Protein AF-0000000080700164 (afdb_homodimer)

pLDDT: mean 91.78, std 12.02, range [60.12, 98.94]

Nearest PDB structures (foldseek):
  5j6f-assembly1_A-2  TM=9.506E-01  e=1.476E-03  Geobacillus sp. GHH01
  5gmu-assembly2_B  TM=9.477E-01  e=7.069E-03  Bacillus subtilis subsp. subtilis str. 168
  4jps-assembly1_B  TM=3.053E-01  e=6.792E+00  Homo sapiens
  8tgd-assembly1_B  TM=2.744E-01  e=9.750E+00  Homo sapiens
  5j6f-assembly1_A-2  TM=9.508E-01  e=1.476E-03  Geobacillus sp. GHH01

Secondary structure (DSSP, 8-state):
--HHHHHHHHHHHHHHHT-HHHHHHHHHHHHHHHHHHHHHHHHHHHHHHHHHHHHHHHHHHTT--S--HHHHHHHHHHHHHH-SSGGGHHHHHHHHHHHHHHHHHHHHHHHHHHHH-/--HHHHHHHHHHHHHHHT-HHHHHHHHHHHHHHHHHHHHHHHHHHHHHHHHHHHHHHHHHHTT--S--HHHHHHHHHHHHHH-SSGGGHHHHHHHHHHHHHHHHHHHHHHHHHHHH-

Foldseek 3Di:
DDPVVVVVVVVCVVVCCVPPVNVVVVVVVVVVVVVVVVVVVVVVLVVVLVVLLVVLVVCLVVVHALDDPVVLVVVLVVVCVVDPDNVCSVVVSVVSVVSSVVSSVSSVVSSVVVVVD/DDPVVVVVVVVCVVVCCVPPVNVVVVVVVVVVVVVVVVVVVVVVLVVVLVVLLVVLVVCLVVVHALDDPVVLVVVLVVVCVVDPDNVCSVVVSVVSVVSSVVSSVSSVVSSVVVVVD

InterPro domains:
  IPR002701 Chorismate mutase II, prokaryotic-type [PF01817] (31-108)
  IPR002701 Chorismate mutase II, prokaryotic-type [PS51168] (21-111)
  IPR002701 Chorismate mutase II, prokaryotic-type [SM00830] (31-110)
  IPR011279 Chorismate mutase, Gram-positive [TIGR01805] (27-106)
  IPR036263 Chorismate mutase type II superfamily [SSF48600] (27-110)
  IPR036979 Chorismate mutase domain superfamily [G3DSA:1.20.59.10] (21-117)
  IPR051331 Chorismate mutase-related enzymes [PTHR38041] (26-115)

Organism: Aerococcus viridans (strain ATCC 11563 / DSM 20340 / CCUG 4311 / JCM 20461 / NBRC 12219 / NCTC 8251 / M1) (NCBI:txid655812)

Radius of gyration: 23.79 Å; Cα contacts (8 Å, |Δi|>4): 156; chains: 2; bounding box: 28×92×48 Å

Sequence (234 aa):
MSVSQYNILNLQKITKLNDPLKEKDMLENERIEIDRLDREIVKLFEERTKLVEKVAEVKLANNKDILDAGREALVIERVQGYLENPELKEELADLYTEIMRISRGHQQTWMAKQAEKMSVSQYNILNLQKITKLNDPLKEKDMLENERIEIDRLDREIVKLFEERTKLVEKVAEVKLANNKDILDAGREALVIERVQGYLENPELKEELADLYTEIMRISRGHQQTWMAKQAEK

Solvent-accessible surface area (backbone atoms only — not comparable to full-atom values): 12867 Å² total; per-residue (Å²): 133,55,72,66,57,52,51,50,51,51,45,47,52,47,48,52,57,64,28,64,67,47,42,51,50,52,47,47,51,44,47,53,53,44,51,55,50,45,52,53,45,51,52,51,51,53,54,42,49,55,42,46,47,53,44,38,49,55,25,62,78,62,74,46,72,82,81,47,68,68,60,52,52,49,51,47,55,51,54,51,67,66,49,88,60,74,87,46,42,65,60,48,44,55,50,48,52,49,51,50,50,51,48,48,53,47,34,54,54,53,51,54,54,59,71,74,106,132,56,74,67,58,52,52,49,51,51,45,48,52,48,49,49,57,65,29,65,68,49,42,50,49,53,48,49,50,42,48,53,53,45,52,54,51,46,53,54,48,50,52,49,51,53,54,42,52,54,42,45,47,54,46,40,49,55,25,61,76,60,75,47,72,82,82,48,68,70,59,52,53,49,49,47,55,50,54,51,67,66,50,88,59,73,88,46,42,65,61,50,44,55,50,48,53,48,52,51,51,50,48,48,53,48,35,53,55,54,51,55,55,57,71,73,107

Structure (mmCIF, N/CA/C/O backbone):
data_AF-0000000080700164-model_v1
#
loop_
_entity.id
_entity.type
_entity.pdbx_description
1 polymer 'Chorismate mutase'
#
loop_
_atom_site.group_PDB
_atom_site.id
_atom_site.type_symbol
_atom_site.label_atom_id
_atom_site.label_alt_id
_atom_site.label_comp_id
_atom_site.label_asym_id
_atom_site.label_entity_id
_atom_site.label_seq_id
_atom_site.pdbx_PDB_ins_code
_atom_site.Cartn_x
_atom_site.Cartn_y
_atom_site.Cartn_z
_atom_site.occupancy
_atom_site.B_iso_or_equiv
_atom_site.auth_seq_id
_atom_site.auth_comp_id
_atom_site.auth_asym_id
_atom_site.auth_atom_id
_atom_site.pdbx_PDB_model_num
ATOM 1 N N . MET A 1 1 ? -16.047 -42.312 -18.781 1 60.12 1 MET A N 1
ATOM 2 C CA . MET A 1 1 ? -14.891 -41.844 -19.547 1 60.12 1 MET A CA 1
ATOM 3 C C . MET A 1 1 ? -13.695 -42.75 -19.312 1 60.12 1 MET A C 1
ATOM 5 O O . MET A 1 1 ? -13.375 -43.094 -18.172 1 60.12 1 MET A O 1
ATOM 9 N N . SER A 1 2 ? -13.125 -43.281 -20.375 1 65.5 2 SER A N 1
ATOM 10 C CA . SER A 1 2 ? -12.102 -44.312 -20.234 1 65.5 2 SER A CA 1
ATOM 11 C C . SER A 1 2 ? -10.789 -43.75 -19.719 1 65.5 2 SER A C 1
ATOM 13 O O . SER A 1 2 ? -10.555 -42.531 -19.828 1 65.5 2 SER A O 1
ATOM 15 N N . VAL A 1 3 ? -10.094 -44.469 -19.047 1 76.69 3 VAL A N 1
ATOM 16 C CA . VAL A 1 3 ? -8.789 -44.156 -18.469 1 76.69 3 VAL A CA 1
ATOM 17 C C . VAL A 1 3 ? -7.922 -43.438 -19.5 1 76.69 3 VAL A C 1
ATOM 19 O O . VAL A 1 3 ? -7.133 -42.562 -19.156 1 76.69 3 VAL A O 1
ATOM 22 N N . SER A 1 4 ? -8.133 -43.875 -20.766 1 74.44 4 SER A N 1
ATOM 23 C CA . SER A 1 4 ? -7.352 -43.312 -21.859 1 74.44 4 SER A CA 1
ATOM 24 C C . SER A 1 4 ? -7.723 -41.875 -22.141 1 74.44 4 SER A C 1
ATOM 26 O O . SER A 1 4 ? -6.844 -41.031 -22.375 1 74.44 4 SER A O 1
ATOM 28 N N . GLN A 1 5 ? -8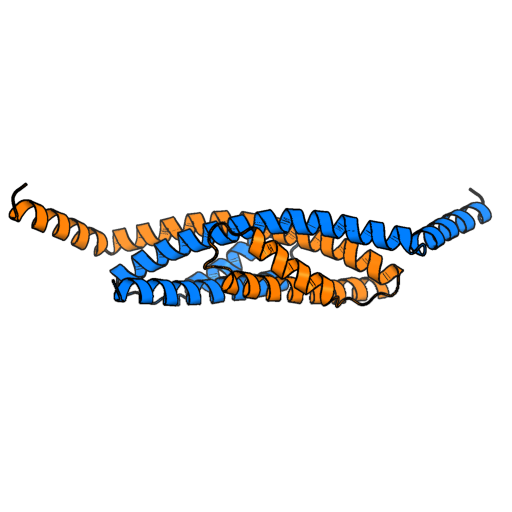.953 -41.594 -22.016 1 72.69 5 GLN A N 1
ATOM 29 C CA . GLN A 1 5 ? -9.438 -40.25 -22.312 1 72.69 5 GLN A CA 1
ATOM 30 C C . GLN A 1 5 ? -8.969 -39.25 -21.25 1 72.69 5 GLN A C 1
ATOM 32 O O . GLN A 1 5 ? -8.625 -38.094 -21.562 1 72.69 5 GLN A O 1
ATOM 37 N N . TYR A 1 6 ? -8.867 -39.812 -20.047 1 70.44 6 TYR A N 1
ATOM 38 C CA . TYR A 1 6 ? -8.438 -38.969 -18.922 1 70.44 6 TYR A CA 1
ATOM 39 C C . TYR A 1 6 ? -6.965 -38.594 -19.078 1 70.44 6 TYR A C 1
ATOM 41 O O . TYR A 1 6 ? -6.594 -37.438 -18.844 1 70.44 6 TYR A O 1
ATOM 49 N N . ASN A 1 7 ? -6.266 -39.531 -19.453 1 68.12 7 ASN A N 1
ATOM 50 C CA . ASN A 1 7 ? -4.832 -39.312 -19.625 1 68.12 7 ASN A CA 1
ATOM 51 C C . ASN A 1 7 ? -4.543 -38.312 -20.734 1 68.12 7 ASN A C 1
ATOM 53 O O . ASN A 1 7 ? -3.637 -37.5 -20.625 1 68.12 7 ASN A O 1
ATOM 57 N N . ILE A 1 8 ? -5.332 -38.344 -21.828 1 69 8 ILE A N 1
ATOM 58 C CA . ILE A 1 8 ? -5.141 -37.438 -22.969 1 69 8 ILE A CA 1
ATOM 59 C C . ILE A 1 8 ? -5.496 -36.031 -22.562 1 69 8 ILE A C 1
ATOM 61 O O . ILE A 1 8 ? -4.789 -35.062 -22.922 1 69 8 ILE A O 1
ATOM 65 N N . LEU A 1 9 ? -6.578 -35.844 -21.75 1 65.44 9 LEU A N 1
ATOM 66 C CA . LEU A 1 9 ? -7.016 -34.531 -21.297 1 65.44 9 LEU A CA 1
ATOM 67 C C . LEU A 1 9 ? -5.984 -33.906 -20.359 1 65.44 9 LEU A C 1
ATOM 69 O O . LEU A 1 9 ? -5.691 -32.719 -20.469 1 65.44 9 LEU A O 1
ATOM 73 N N . ASN A 1 10 ? -5.559 -34.812 -19.531 1 66.06 10 ASN A N 1
ATOM 74 C CA . ASN A 1 10 ? -4.508 -34.344 -18.625 1 66.06 10 ASN A CA 1
ATOM 75 C C . ASN A 1 10 ? -3.244 -33.969 -19.406 1 66.06 10 ASN A C 1
ATOM 77 O O . ASN A 1 10 ? -2.605 -32.969 -19.094 1 66.06 10 ASN A O 1
ATOM 81 N N . LEU A 1 11 ? -2.951 -34.75 -20.375 1 63.44 11 LEU A N 1
ATOM 82 C CA . LEU A 1 11 ? -1.774 -34.5 -21.203 1 63.44 11 LEU A CA 1
ATOM 83 C C . LEU A 1 11 ? -1.95 -33.219 -22 1 63.44 11 LEU A C 1
ATOM 85 O O . LEU A 1 11 ? -1.011 -32.438 -22.141 1 63.44 11 LEU A O 1
ATOM 89 N N . GLN A 1 12 ? -3.061 -33 -22.547 1 61.91 12 GLN A N 1
ATOM 90 C CA . GLN A 1 12 ? -3.348 -31.797 -23.297 1 61.91 12 GLN A CA 1
ATOM 91 C C . GLN A 1 12 ? -3.27 -30.562 -22.391 1 61.91 12 GLN A C 1
ATOM 93 O O . GLN A 1 12 ? -2.742 -29.531 -22.797 1 61.91 12 GLN A O 1
ATOM 98 N N . LYS A 1 13 ? -3.906 -30.797 -21.25 1 62.25 13 LYS A N 1
ATOM 99 C CA . LYS A 1 13 ? -3.838 -29.719 -20.266 1 62.25 13 LYS A CA 1
ATOM 100 C C . LYS A 1 13 ? -2.393 -29.406 -19.891 1 62.25 13 LYS A C 1
ATOM 102 O O . LYS A 1 13 ? -2 -28.234 -19.828 1 62.25 13 LYS A O 1
ATOM 107 N N . ILE A 1 14 ? -1.709 -30.406 -19.766 1 60.94 14 ILE A N 1
ATOM 108 C CA . ILE A 1 14 ? -0.301 -30.25 -19.406 1 60.94 14 ILE A CA 1
ATOM 109 C C . ILE A 1 14 ? 0.458 -29.641 -20.594 1 60.94 14 ILE A C 1
ATOM 111 O O . ILE A 1 14 ? 1.275 -28.734 -20.406 1 60.94 14 ILE A O 1
ATOM 115 N N . THR A 1 15 ? 0.24 -30.172 -21.75 1 60.62 15 THR A N 1
ATOM 116 C CA . THR A 1 15 ? 0.909 -29.641 -22.938 1 60.62 15 THR A CA 1
ATOM 117 C C . THR A 1 15 ? 0.555 -28.172 -23.141 1 60.62 15 THR A C 1
ATOM 119 O O . THR A 1 15 ? 1.413 -27.375 -23.516 1 60.62 15 THR A O 1
ATOM 122 N N . LYS A 1 16 ? -0.71 -27.938 -23.062 1 60.88 16 LYS A N 1
ATOM 123 C CA . LYS A 1 16 ? -1.18 -26.578 -23.266 1 60.88 16 LYS A CA 1
ATOM 124 C C . LYS A 1 16 ? -0.589 -25.641 -22.219 1 60.88 16 LYS A C 1
ATOM 126 O O . LYS A 1 16 ? -0.236 -24.5 -22.531 1 60.88 16 LYS A O 1
ATOM 131 N N . LEU A 1 17 ? -0.402 -26.172 -21.047 1 62.38 17 LEU A N 1
ATOM 132 C CA . LEU A 1 17 ? 0.188 -25.344 -20 1 62.38 17 LEU A CA 1
ATOM 133 C C . LEU A 1 17 ? 1.692 -25.203 -20.203 1 62.38 17 LEU A C 1
ATOM 135 O O . LEU A 1 17 ? 2.266 -24.141 -19.906 1 62.38 17 LEU A O 1
ATOM 139 N N . ASN A 1 18 ? 2.188 -26.203 -20.953 1 66.12 18 ASN A N 1
ATOM 140 C CA . ASN A 1 18 ? 3.621 -26.172 -21.219 1 66.12 18 ASN A CA 1
ATOM 141 C C . ASN A 1 18 ? 3.934 -25.438 -22.516 1 66.12 18 ASN A C 1
ATOM 143 O O . ASN A 1 18 ? 5.09 -25.375 -22.938 1 66.12 18 ASN A O 1
ATOM 147 N N . ASP A 1 19 ? 2.85 -24.984 -23.125 1 76.56 19 ASP A N 1
ATOM 148 C CA . ASP A 1 19 ? 3.004 -24.156 -24.312 1 76.56 19 ASP A CA 1
ATOM 149 C C . ASP A 1 19 ? 3.49 -22.75 -23.953 1 76.56 19 ASP A C 1
ATOM 151 O O . ASP A 1 19 ? 2.777 -22 -23.297 1 76.56 19 ASP A O 1
ATOM 155 N N . PRO A 1 20 ? 4.645 -22.453 -24.328 1 79.88 20 PRO A N 1
ATOM 156 C CA . PRO A 1 20 ? 5.242 -21.172 -23.938 1 79.88 20 PRO A CA 1
ATOM 157 C C . PRO A 1 20 ? 4.371 -19.969 -24.312 1 79.88 20 PRO A C 1
ATOM 159 O O . PRO A 1 20 ? 4.348 -18.984 -23.578 1 79.88 20 PRO A O 1
ATOM 162 N N . LEU A 1 21 ? 3.699 -20.125 -25.391 1 81.69 21 LEU A N 1
ATOM 163 C CA . LEU A 1 21 ? 2.834 -19.031 -25.797 1 81.69 21 LEU A CA 1
ATOM 164 C C . LEU A 1 21 ? 1.634 -18.906 -24.875 1 81.69 21 LEU A C 1
ATOM 166 O O . LEU A 1 21 ? 1.218 -17.797 -24.531 1 81.69 21 LEU A O 1
ATOM 170 N N . LYS A 1 22 ? 1.174 -19.953 -24.438 1 82.12 22 LYS A N 1
ATOM 171 C CA . LYS A 1 22 ? 0.031 -19.938 -23.531 1 82.12 22 LYS A CA 1
ATOM 172 C C . LYS A 1 22 ? 0.436 -19.438 -22.141 1 82.12 22 LYS A C 1
ATOM 174 O O . LYS A 1 22 ? -0.304 -18.688 -21.516 1 82.12 22 LYS A O 1
ATOM 179 N N . GLU A 1 23 ? 1.598 -19.859 -21.734 1 81.81 23 GLU A N 1
ATOM 180 C CA . GLU A 1 23 ? 2.123 -19.391 -20.453 1 81.81 23 GLU A CA 1
ATOM 181 C C . GLU A 1 23 ? 2.283 -17.875 -20.438 1 81.81 23 GLU A C 1
ATOM 183 O O . GLU A 1 23 ? 1.896 -17.219 -19.469 1 81.81 23 GLU A O 1
ATOM 188 N N . LYS A 1 24 ? 2.832 -17.438 -21.5 1 86.19 24 LYS A N 1
ATOM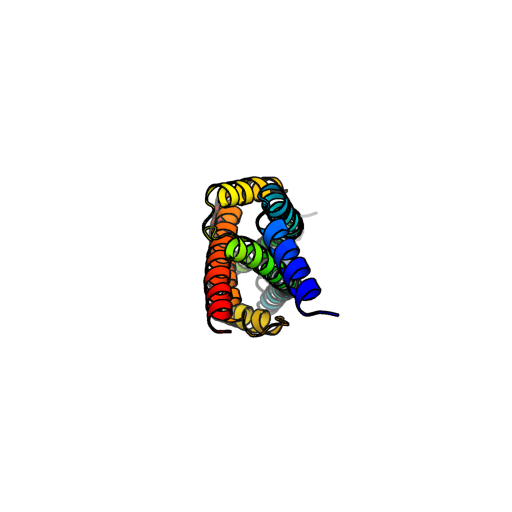 189 C CA . LYS A 1 24 ? 3.049 -16 -21.609 1 86.19 24 LYS A CA 1
ATOM 190 C C . LYS A 1 24 ? 1.726 -15.242 -21.609 1 86.19 24 LYS A C 1
ATOM 192 O O . LYS A 1 24 ? 1.61 -14.188 -20.969 1 86.19 24 LYS A O 1
ATOM 197 N N . ASP A 1 25 ? 0.816 -15.789 -22.266 1 88.38 25 ASP A N 1
ATOM 198 C CA . ASP A 1 25 ? -0.497 -15.164 -22.344 1 88.38 25 ASP A CA 1
ATOM 199 C C . ASP A 1 25 ? -1.181 -15.156 -20.969 1 88.38 25 ASP A C 1
ATOM 201 O O . ASP A 1 25 ? -1.788 -14.156 -20.578 1 88.38 25 ASP A O 1
ATOM 205 N N . MET A 1 26 ? -1.001 -16.25 -20.266 1 91.62 26 MET A N 1
ATOM 206 C CA . MET A 1 26 ? -1.638 -16.359 -18.953 1 91.62 26 MET A CA 1
ATOM 207 C C . MET A 1 26 ? -1.005 -15.398 -17.969 1 91.62 26 MET A C 1
ATOM 209 O O . MET A 1 26 ? -1.712 -14.727 -17.203 1 91.62 26 MET A O 1
ATOM 213 N N . LEU A 1 27 ? 0.276 -15.336 -18.047 1 95.25 27 LEU A N 1
ATOM 214 C CA . LEU A 1 27 ? 0.991 -14.414 -17.172 1 95.25 27 LEU A CA 1
ATOM 215 C C . LEU A 1 27 ? 0.626 -12.969 -17.484 1 95.25 27 LEU A C 1
ATOM 217 O O . LEU A 1 27 ? 0.363 -12.18 -16.578 1 95.25 27 LEU A O 1
ATOM 221 N N . GLU A 1 28 ? 0.541 -12.711 -18.734 1 95.69 28 GLU A N 1
ATOM 222 C CA . GLU A 1 28 ? 0.25 -11.352 -19.156 1 95.69 28 GLU A CA 1
ATOM 223 C C . GLU A 1 28 ? -1.171 -10.945 -18.781 1 95.69 28 GLU A C 1
ATOM 225 O O . GLU A 1 28 ? -1.415 -9.789 -18.422 1 95.69 28 GLU A O 1
ATOM 230 N N . ASN A 1 29 ? -2.025 -11.852 -18.812 1 96.62 29 ASN A N 1
ATOM 231 C CA . ASN A 1 29 ? -3.402 -11.562 -18.422 1 96.62 29 ASN A CA 1
ATOM 232 C C . ASN A 1 29 ? -3.5 -11.188 -16.953 1 96.62 29 ASN A C 1
ATOM 234 O O . ASN A 1 29 ? -4.199 -10.234 -16.594 1 96.62 29 ASN A O 1
ATOM 238 N N . GLU A 1 30 ? -2.854 -11.953 -16.078 1 97.5 30 GLU A N 1
ATOM 239 C CA . GLU A 1 30 ? -2.859 -11.633 -14.656 1 97.5 30 GLU A CA 1
ATOM 240 C C . GLU A 1 30 ? -2.186 -10.289 -14.391 1 97.5 30 GLU A C 1
ATOM 242 O O . GLU A 1 30 ? -2.646 -9.508 -13.555 1 97.5 30 GLU A O 1
ATOM 247 N N . ARG A 1 31 ? -1.176 -10.016 -15.211 1 97.94 31 ARG A N 1
ATOM 248 C CA . ARG A 1 31 ? -0.427 -8.773 -15.039 1 97.94 31 ARG A CA 1
ATOM 249 C C . ARG A 1 31 ? -1.271 -7.566 -15.43 1 97.94 31 ARG A C 1
ATOM 251 O O . ARG A 1 31 ? -1.191 -6.516 -14.789 1 97.94 31 ARG A O 1
ATOM 258 N N . ILE A 1 32 ? -2.076 -7.73 -16.406 1 98.19 32 ILE A N 1
ATOM 259 C CA . ILE A 1 32 ? -2.971 -6.66 -16.844 1 98.19 32 ILE A CA 1
ATOM 260 C C . ILE A 1 32 ? -3.967 -6.348 -15.719 1 98.19 32 ILE A C 1
ATOM 262 O O . ILE A 1 32 ? -4.238 -5.18 -15.438 1 98.19 32 ILE A O 1
ATOM 266 N N . GLU A 1 33 ? -4.43 -7.363 -15.086 1 98.56 33 GLU A N 1
ATOM 267 C CA . GLU A 1 33 ? -5.379 -7.176 -13.992 1 98.56 33 GLU A CA 1
ATOM 268 C C . GLU A 1 33 ? -4.703 -6.566 -12.766 1 98.56 33 GLU A C 1
ATOM 270 O O . GLU A 1 33 ? -5.281 -5.707 -12.102 1 98.56 33 GLU A O 1
ATOM 275 N N . ILE A 1 34 ? -3.521 -7.004 -12.461 1 98.81 34 ILE A N 1
ATOM 276 C CA . ILE A 1 34 ? -2.756 -6.434 -11.359 1 98.81 34 ILE A CA 1
ATOM 277 C C . ILE A 1 34 ? -2.496 -4.953 -11.633 1 98.81 34 ILE A C 1
ATOM 279 O O . ILE A 1 34 ? -2.668 -4.113 -10.742 1 98.81 34 ILE A O 1
ATOM 283 N N . ASP A 1 35 ? -2.191 -4.637 -12.93 1 98.69 35 ASP A N 1
ATOM 284 C CA . ASP A 1 35 ? -1.938 -3.246 -13.297 1 98.69 35 ASP A CA 1
ATOM 285 C C . ASP A 1 35 ? -3.191 -2.393 -13.109 1 98.69 35 ASP A C 1
ATOM 287 O O . ASP A 1 35 ? -3.104 -1.225 -12.727 1 98.69 35 ASP A O 1
ATOM 291 N N . ARG A 1 36 ? -4.293 -2.936 -13.398 1 98.62 36 ARG A N 1
ATOM 292 C CA . ARG A 1 36 ? -5.555 -2.234 -13.188 1 98.62 36 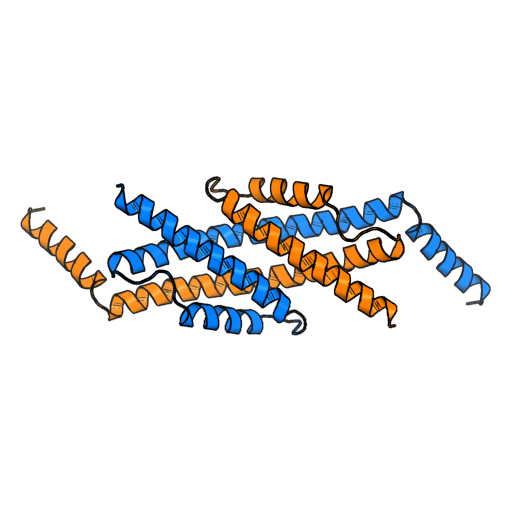ARG A CA 1
ATOM 293 C C . ARG A 1 36 ? -5.77 -1.922 -11.711 1 98.62 36 ARG A C 1
ATOM 295 O O . ARG A 1 36 ? -6.141 -0.802 -11.359 1 98.62 36 ARG A O 1
ATOM 302 N N . LEU A 1 37 ? -5.539 -2.865 -10.82 1 98.88 37 LEU A N 1
ATOM 303 C CA . LEU A 1 37 ? -5.672 -2.65 -9.383 1 98.88 37 LEU A CA 1
ATOM 304 C C . LEU A 1 37 ? -4.664 -1.615 -8.898 1 98.88 37 LEU A C 1
ATOM 306 O O . LEU A 1 37 ? -4.984 -0.789 -8.039 1 98.88 37 LEU A O 1
ATOM 310 N N . ASP A 1 38 ? -3.447 -1.692 -9.508 1 98.88 38 ASP A N 1
ATOM 311 C CA . ASP A 1 38 ? -2.398 -0.761 -9.102 1 98.88 38 ASP A CA 1
ATOM 312 C C . ASP A 1 38 ? -2.807 0.683 -9.391 1 98.88 38 ASP A C 1
ATOM 314 O O . ASP A 1 38 ? -2.492 1.587 -8.617 1 98.88 38 ASP A O 1
ATOM 318 N N . ARG A 1 39 ? -3.506 0.897 -10.461 1 98.81 39 ARG A N 1
ATOM 319 C CA . ARG A 1 39 ? -3.99 2.238 -10.773 1 98.81 39 ARG A CA 1
ATOM 320 C C . ARG A 1 39 ? -4.91 2.758 -9.672 1 98.81 39 ARG A C 1
ATOM 322 O O . ARG A 1 39 ? -4.832 3.928 -9.289 1 98.81 39 ARG A O 1
ATOM 329 N N . GLU A 1 40 ? -5.738 1.911 -9.172 1 98.88 40 GLU A N 1
ATOM 330 C CA . GLU A 1 40 ? -6.652 2.283 -8.094 1 98.88 40 GLU A CA 1
ATOM 331 C C . GLU A 1 40 ? -5.902 2.514 -6.789 1 98.88 40 GLU A C 1
ATOM 333 O O . GLU A 1 40 ? -6.203 3.453 -6.051 1 98.88 40 GLU A O 1
ATOM 338 N N . ILE A 1 41 ? -4.926 1.684 -6.504 1 98.94 41 ILE A N 1
ATOM 339 C CA . ILE A 1 41 ? -4.141 1.814 -5.281 1 98.94 41 ILE A CA 1
ATOM 340 C C . ILE A 1 41 ? -3.391 3.145 -5.289 1 98.94 41 ILE A C 1
ATOM 342 O O . ILE A 1 41 ? -3.344 3.846 -4.277 1 98.94 41 ILE A O 1
ATOM 346 N N . VAL A 1 42 ? -2.867 3.525 -6.488 1 98.94 42 VAL A N 1
ATOM 347 C CA . VAL A 1 42 ? -2.121 4.777 -6.602 1 98.94 42 VAL A CA 1
ATOM 348 C C . VAL A 1 42 ? -3.049 5.957 -6.328 1 98.94 42 VAL A C 1
ATOM 350 O O . VAL A 1 42 ? -2.672 6.902 -5.633 1 98.94 42 VAL A O 1
ATOM 353 N N . LYS A 1 43 ? -4.25 5.887 -6.852 1 98.88 43 LYS A N 1
ATOM 354 C CA . LYS A 1 43 ? -5.23 6.941 -6.609 1 98.88 43 LYS A CA 1
ATOM 355 C C . LYS A 1 43 ? -5.523 7.082 -5.117 1 98.88 43 LYS A C 1
ATOM 357 O O . LYS A 1 43 ? -5.555 8.195 -4.59 1 98.88 43 LYS A O 1
ATOM 362 N N . LEU A 1 44 ? -5.727 5.996 -4.422 1 98.94 44 LEU A N 1
ATOM 363 C CA . LEU A 1 44 ? -6.016 6.012 -2.994 1 98.94 44 LEU A CA 1
ATOM 364 C C . LEU A 1 44 ? -4.809 6.492 -2.197 1 98.94 44 LEU A C 1
ATOM 366 O O . LEU A 1 44 ? -4.957 7.203 -1.201 1 98.94 44 LEU A O 1
ATOM 370 N N . PHE A 1 45 ? -3.605 6.113 -2.691 1 98.94 45 PHE A N 1
ATOM 371 C CA . PHE A 1 45 ? -2.363 6.562 -2.072 1 98.94 45 PHE A CA 1
ATOM 372 C C . PHE A 1 45 ? -2.258 8.086 -2.121 1 98.94 45 PHE A C 1
ATOM 374 O O . PHE A 1 45 ? -1.928 8.719 -1.117 1 98.94 45 PHE A O 1
ATOM 381 N N . GLU A 1 46 ? -2.617 8.703 -3.223 1 98.88 46 GLU A N 1
ATOM 382 C CA . GLU A 1 46 ? -2.576 10.156 -3.357 1 98.88 46 GLU A CA 1
ATOM 383 C C . GLU A 1 46 ? -3.611 10.828 -2.455 1 98.88 46 GLU A C 1
ATOM 385 O O . GLU A 1 46 ? -3.314 11.82 -1.791 1 98.88 46 GLU A O 1
ATOM 390 N N . GLU A 1 47 ? -4.77 10.266 -2.475 1 98.81 47 GLU A N 1
ATOM 391 C CA . GLU A 1 47 ? -5.828 10.82 -1.636 1 98.81 47 GLU A CA 1
ATOM 392 C C . GLU A 1 47 ? -5.461 10.734 -0.157 1 98.81 47 GLU A C 1
ATOM 394 O O . GLU A 1 47 ? -5.668 11.688 0.593 1 98.81 47 GLU A O 1
ATOM 399 N N . ARG A 1 48 ? -4.863 9.633 0.234 1 98.88 48 ARG A N 1
ATOM 400 C CA . ARG A 1 48 ? -4.438 9.453 1.619 1 98.88 48 ARG A CA 1
ATOM 401 C C . ARG A 1 48 ? -3.35 10.461 1.987 1 98.88 48 ARG A C 1
ATOM 403 O O . ARG A 1 48 ? -3.354 11.008 3.092 1 98.88 48 ARG A O 1
ATOM 410 N N . THR A 1 49 ? -2.479 10.625 1.039 1 98.88 49 THR A N 1
ATOM 411 C CA . THR A 1 49 ? -1.382 11.555 1.277 1 98.88 49 THR A CA 1
ATOM 412 C C . THR A 1 49 ? -1.909 12.977 1.465 1 98.88 49 THR A C 1
ATOM 414 O O . THR A 1 49 ? -1.424 13.719 2.324 1 98.88 49 THR A O 1
ATOM 417 N N . LYS A 1 50 ? -2.932 13.359 0.722 1 98.75 50 LYS A N 1
ATOM 418 C CA . LYS A 1 50 ? -3.547 14.672 0.886 1 98.75 50 LYS A CA 1
ATOM 419 C C . LYS A 1 50 ? -4.164 14.82 2.273 1 98.75 50 LYS A C 1
ATOM 421 O O . LYS A 1 50 ? -4.047 15.875 2.902 1 98.75 50 LYS A O 1
ATOM 426 N N . LEU A 1 51 ? -4.812 13.781 2.723 1 98.81 51 LEU A N 1
ATOM 427 C CA . LEU A 1 51 ? -5.395 13.805 4.059 1 98.81 51 LEU A CA 1
ATOM 428 C C . LEU A 1 51 ? -4.309 13.852 5.129 1 98.81 51 LEU A C 1
ATOM 430 O O . LEU A 1 51 ? -4.473 14.5 6.16 1 98.81 51 LEU A O 1
ATOM 434 N N . VAL A 1 52 ? -3.205 13.133 4.879 1 98.75 52 VAL A N 1
ATOM 435 C CA . VAL A 1 52 ? -2.062 13.133 5.785 1 98.75 52 VAL A CA 1
ATOM 436 C C . VAL A 1 52 ? -1.487 14.539 5.895 1 98.75 52 VAL A C 1
ATOM 438 O O . VAL A 1 52 ? -1.044 14.953 6.969 1 98.75 52 VAL A O 1
ATOM 441 N N . GLU A 1 53 ? -1.546 15.289 4.805 1 98.69 53 GLU A N 1
ATOM 442 C CA . GLU A 1 53 ? -1.097 16.672 4.844 1 98.69 53 GLU A CA 1
ATOM 443 C C . GLU A 1 53 ? -1.991 17.516 5.746 1 98.69 53 GLU A C 1
ATOM 445 O O . GLU A 1 53 ? -1.507 18.406 6.457 1 98.69 53 GLU A O 1
ATOM 450 N N . LYS A 1 54 ? -3.234 17.266 5.727 1 98.31 54 LYS A N 1
ATOM 451 C CA . LYS A 1 54 ? -4.145 17.969 6.629 1 98.31 54 LYS A CA 1
ATOM 452 C C . LYS A 1 54 ? -3.859 17.609 8.086 1 98.31 54 LYS A C 1
ATOM 454 O O . LYS A 1 54 ? -3.934 18.469 8.969 1 98.31 54 LYS A O 1
ATOM 459 N N . VAL A 1 55 ? -3.529 16.375 8.344 1 98.38 55 VAL A N 1
ATOM 460 C CA . VAL A 1 55 ? -3.104 15.945 9.672 1 98.38 55 VAL A CA 1
ATOM 461 C C . VAL A 1 55 ? -1.846 16.703 10.078 1 98.38 55 VAL A C 1
ATOM 463 O O . VAL A 1 55 ? -1.758 17.219 11.203 1 98.38 55 VAL A O 1
ATOM 466 N N . ALA A 1 56 ? -0.893 16.797 9.164 1 98.25 56 ALA A N 1
ATOM 467 C CA . ALA A 1 56 ? 0.355 17.516 9.414 1 98.25 56 ALA A CA 1
ATOM 468 C C . ALA A 1 56 ? 0.087 18.969 9.758 1 98.25 56 ALA A C 1
ATOM 470 O O . ALA A 1 56 ? 0.735 19.531 10.641 1 98.25 56 ALA A O 1
ATOM 471 N N . GLU A 1 57 ? -0.87 19.531 9.055 1 97.31 57 GLU A N 1
ATOM 472 C CA . GLU A 1 57 ? -1.244 20.922 9.289 1 97.31 57 GLU A CA 1
ATOM 473 C C . GLU A 1 57 ? -1.753 21.125 10.719 1 97.31 57 GLU A C 1
ATOM 475 O O . GLU A 1 57 ? -1.347 22.062 11.398 1 97.31 57 GLU A O 1
ATOM 480 N N . VAL A 1 58 ? -2.607 20.281 11.109 1 95.69 58 VAL A N 1
ATOM 481 C CA . VAL A 1 58 ? -3.17 20.359 12.453 1 95.69 58 VAL A CA 1
ATOM 482 C C . VAL A 1 58 ? -2.059 20.188 13.484 1 95.69 58 VAL A C 1
ATOM 484 O O . VAL A 1 58 ? -2.006 20.922 14.477 1 95.69 58 VAL A O 1
ATOM 487 N N . LYS A 1 59 ? -1.17 19.266 13.25 1 96.81 59 LYS A N 1
ATOM 488 C CA . LYS A 1 59 ? -0.095 18.984 14.203 1 96.81 59 LYS A CA 1
ATOM 489 C C . LYS A 1 59 ? 0.878 20.156 14.281 1 96.81 59 LYS A C 1
ATOM 491 O O . LYS A 1 59 ? 1.317 20.531 15.367 1 96.81 59 LYS A O 1
ATOM 496 N N . LEU A 1 60 ? 1.151 20.641 13.102 1 95.19 60 LEU A N 1
ATOM 497 C CA . LEU A 1 60 ? 2.039 21.797 13.031 1 95.19 60 LEU A CA 1
ATOM 498 C C . LEU A 1 60 ? 1.463 22.969 13.812 1 95.19 60 LEU A C 1
ATOM 500 O O . LEU A 1 60 ? 2.168 23.594 14.609 1 95.19 60 LEU A O 1
ATOM 504 N N . ALA A 1 61 ? 0.212 23.234 13.688 1 92.31 61 ALA A N 1
ATOM 505 C CA . ALA A 1 61 ? -0.466 24.344 14.328 1 92.31 61 ALA A CA 1
ATOM 506 C C . ALA A 1 61 ? -0.52 24.156 15.844 1 92.31 61 ALA A C 1
ATOM 508 O O . ALA A 1 61 ? -0.623 25.141 16.594 1 92.31 61 ALA A O 1
ATOM 509 N N . ASN A 1 62 ? -0.373 22.922 16.266 1 92.88 62 ASN A N 1
ATOM 510 C CA . ASN A 1 62 ? -0.539 22.625 17.688 1 92.88 62 ASN A CA 1
ATOM 511 C C . ASN A 1 62 ? 0.751 22.109 18.297 1 92.88 62 ASN A C 1
ATOM 513 O O . ASN A 1 62 ? 0.735 21.562 19.406 1 92.88 62 ASN A O 1
ATOM 517 N N . ASN A 1 63 ? 1.774 22.125 17.578 1 92.81 63 ASN A N 1
ATOM 518 C CA . ASN A 1 63 ? 3.098 21.688 18.031 1 92.81 63 ASN A CA 1
ATOM 519 C C . ASN A 1 63 ? 3.092 20.234 18.484 1 92.81 63 ASN A C 1
ATOM 521 O O . ASN A 1 63 ? 3.613 19.922 19.562 1 92.81 63 ASN A O 1
ATOM 525 N N . LYS A 1 64 ? 2.406 19.469 17.812 1 94.19 64 LYS A N 1
ATOM 526 C CA . LYS A 1 64 ? 2.328 18.031 18.094 1 94.19 64 LYS A CA 1
ATOM 527 C C . LYS A 1 64 ? 3.35 17.25 17.281 1 94.19 64 LYS A C 1
ATOM 529 O O . LYS A 1 64 ? 3.658 17.609 16.156 1 94.19 64 LYS A O 1
ATOM 534 N N . ASP A 1 65 ? 3.715 16.156 17.828 1 97.19 65 ASP A N 1
ATOM 535 C CA . ASP A 1 65 ? 4.699 15.312 17.156 1 97.19 65 ASP A CA 1
ATOM 536 C C . ASP A 1 65 ? 4.078 14.586 15.961 1 97.19 65 ASP A C 1
ATOM 538 O O . ASP A 1 65 ? 2.885 14.281 15.969 1 97.19 65 ASP A O 1
ATOM 542 N N . ILE A 1 66 ? 4.922 14.297 15.047 1 98.38 66 ILE A N 1
ATOM 543 C CA . ILE A 1 66 ? 4.5 13.547 13.867 1 98.38 66 ILE A CA 1
ATOM 544 C C . ILE A 1 66 ? 4.199 12.102 14.266 1 98.38 66 ILE A C 1
ATOM 546 O O . ILE A 1 66 ? 3.135 11.57 13.93 1 98.38 66 ILE A O 1
ATOM 550 N N . LEU A 1 67 ? 5.191 11.516 14.992 1 98.44 67 LEU A N 1
ATOM 551 C CA . LEU A 1 67 ? 4.996 10.133 15.414 1 98.44 67 LEU A CA 1
ATOM 552 C C . LEU A 1 67 ? 3.881 10.031 16.453 1 98.44 67 LEU A C 1
ATOM 554 O O . LEU A 1 67 ? 3.881 10.766 17.438 1 98.44 67 LEU A O 1
ATOM 558 N N . ASP A 1 68 ? 2.93 9.25 16.188 1 97.69 68 ASP A N 1
ATOM 559 C CA . ASP A 1 68 ? 1.855 8.867 17.094 1 97.69 68 ASP A CA 1
ATOM 560 C C . ASP A 1 68 ? 1.706 7.348 17.156 1 97.69 68 ASP A C 1
ATOM 562 O O . ASP A 1 68 ? 0.862 6.773 16.469 1 97.69 68 ASP A O 1
ATOM 566 N N . ALA A 1 69 ? 2.457 6.719 18 1 97.94 69 ALA A N 1
ATOM 567 C CA . ALA A 1 69 ? 2.562 5.266 18.062 1 97.94 69 ALA A CA 1
ATOM 568 C C . ALA A 1 69 ? 1.213 4.629 18.375 1 97.94 69 ALA A C 1
ATOM 570 O O . ALA A 1 69 ? 0.885 3.557 17.859 1 97.94 69 ALA A O 1
ATOM 571 N N . GLY A 1 70 ? 0.49 5.301 19.25 1 97.94 70 GLY A N 1
ATOM 572 C CA . GLY A 1 70 ? -0.836 4.801 19.562 1 97.94 70 GLY A CA 1
ATOM 573 C C . GLY A 1 70 ? -1.768 4.77 18.375 1 97.94 70 GLY A C 1
ATOM 574 O O . GLY A 1 70 ? -2.467 3.779 18.156 1 97.94 70 GLY A O 1
ATOM 575 N N . ARG A 1 71 ? -1.724 5.84 17.594 1 98.25 71 ARG A N 1
ATOM 576 C CA . ARG A 1 71 ? -2.549 5.891 16.391 1 98.25 71 ARG A CA 1
ATOM 577 C C . ARG A 1 71 ? -2.094 4.855 15.367 1 98.25 71 ARG A C 1
ATOM 579 O O . ARG A 1 71 ? -2.922 4.195 14.734 1 98.25 71 ARG A O 1
ATOM 586 N N . GLU A 1 72 ? -0.783 4.707 15.242 1 98.62 72 GLU A N 1
ATOM 587 C CA . GLU A 1 72 ? -0.267 3.746 14.273 1 98.62 72 GLU A CA 1
ATOM 588 C C . GLU A 1 72 ? -0.662 2.32 14.641 1 98.62 72 GLU A C 1
ATOM 590 O O . GLU A 1 72 ? -1.046 1.531 13.773 1 98.62 72 GLU A O 1
ATOM 595 N N . ALA A 1 73 ? -0.606 1.979 15.891 1 98.56 73 ALA A N 1
ATOM 596 C CA . ALA A 1 73 ? -1.026 0.657 16.344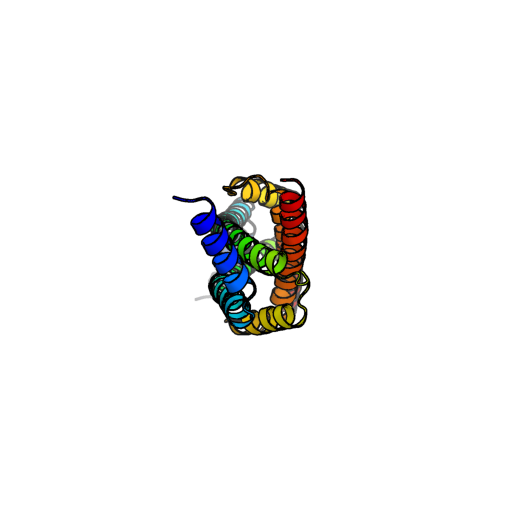 1 98.56 73 ALA A CA 1
ATOM 597 C C . ALA A 1 73 ? -2.508 0.424 16.062 1 98.56 73 ALA A C 1
ATOM 599 O O . ALA A 1 73 ? -2.9 -0.666 15.641 1 98.56 73 ALA A O 1
ATOM 600 N N . LEU A 1 74 ? -3.273 1.416 16.281 1 98.69 74 LEU A N 1
ATOM 601 C CA . LEU A 1 74 ? -4.707 1.334 16.016 1 98.69 74 LEU A CA 1
ATOM 602 C C . LEU A 1 74 ? -4.984 1.118 14.531 1 98.69 74 LEU A C 1
ATOM 604 O O . LEU A 1 74 ? -5.883 0.359 14.172 1 98.69 74 LEU A O 1
ATOM 608 N N . VAL A 1 75 ? -4.254 1.813 13.68 1 98.88 75 VAL A N 1
ATOM 609 C CA . VAL A 1 75 ? -4.418 1.665 12.234 1 98.88 75 VAL A CA 1
ATOM 610 C C . VAL A 1 75 ? -4.152 0.217 11.828 1 98.88 75 VAL A C 1
ATOM 612 O O . VAL A 1 75 ? -4.941 -0.384 11.094 1 98.88 75 VAL A O 1
ATOM 615 N N . ILE A 1 76 ? -3.07 -0.33 12.352 1 98.81 76 ILE A N 1
ATOM 616 C CA . ILE A 1 76 ? -2.715 -1.702 12.008 1 98.81 76 ILE A CA 1
ATOM 617 C C . ILE A 1 76 ? -3.818 -2.652 12.461 1 98.81 76 ILE A C 1
ATOM 619 O O . ILE A 1 76 ? -4.262 -3.512 11.695 1 98.81 76 ILE A O 1
ATOM 623 N N . GLU A 1 77 ? -4.262 -2.498 13.672 1 98.62 77 GLU A N 1
ATOM 624 C CA . GLU A 1 77 ? -5.34 -3.326 14.203 1 98.62 77 GLU A CA 1
ATOM 625 C C . GLU A 1 77 ? -6.602 -3.205 13.352 1 98.62 77 GLU A C 1
ATOM 627 O O . GLU A 1 77 ? -7.223 -4.211 13.008 1 98.62 77 GLU A O 1
ATOM 632 N N . ARG A 1 78 ? -6.957 -2.049 13.023 1 98.75 78 ARG A N 1
ATOM 633 C CA . ARG A 1 78 ? -8.188 -1.788 12.281 1 98.75 78 ARG A CA 1
ATOM 634 C C . ARG A 1 78 ? -8.125 -2.391 10.883 1 98.75 78 ARG A C 1
ATOM 636 O O . ARG A 1 78 ? -9.07 -3.039 10.43 1 98.75 78 ARG A O 1
ATOM 643 N N . VAL A 1 79 ? -7 -2.127 10.203 1 98.81 79 VAL A N 1
ATOM 644 C CA . VAL A 1 79 ? -6.93 -2.602 8.828 1 98.81 79 VAL A CA 1
ATOM 645 C C . VAL A 1 79 ? -6.93 -4.129 8.805 1 98.81 79 VAL A C 1
ATOM 647 O O . VAL A 1 79 ? -7.484 -4.742 7.891 1 98.81 79 VAL A O 1
ATOM 650 N N . GLN A 1 80 ? -6.301 -4.727 9.781 1 98.81 80 GLN A N 1
ATOM 651 C CA . GLN A 1 80 ? -6.324 -6.188 9.836 1 98.81 80 GLN A CA 1
ATOM 652 C C . GLN A 1 80 ? -7.746 -6.707 10.008 1 98.81 80 GLN A C 1
ATOM 654 O O . GLN A 1 80 ? -8.078 -7.789 9.523 1 98.81 80 GLN A O 1
ATOM 659 N N . GLY A 1 81 ? -8.586 -5.918 10.633 1 98.5 81 GLY A N 1
ATOM 660 C CA . GLY A 1 81 ? -9.984 -6.266 10.828 1 98.5 81 GLY A CA 1
ATOM 661 C C . GLY A 1 81 ? -10.805 -6.168 9.555 1 98.5 81 GLY A C 1
ATOM 662 O O . GLY A 1 81 ? -11.914 -6.695 9.484 1 98.5 81 GLY A O 1
ATOM 663 N N . TYR A 1 82 ? -10.32 -5.508 8.523 1 98.62 82 TYR A N 1
ATOM 664 C CA . TYR A 1 82 ? -11.047 -5.336 7.27 1 98.62 82 TYR A CA 1
ATOM 665 C C . TYR A 1 82 ? -10.836 -6.535 6.352 1 98.62 82 TYR A C 1
ATOM 667 O O . TYR A 1 82 ? -11.547 -6.695 5.359 1 98.62 82 TYR A O 1
ATOM 675 N N . LEU A 1 83 ? -9.836 -7.34 6.652 1 98.62 83 LEU A N 1
ATOM 676 C CA . LEU A 1 83 ? -9.477 -8.453 5.777 1 98.62 83 LEU A CA 1
ATOM 677 C C . LEU A 1 83 ? -10.594 -9.492 5.73 1 98.62 83 LEU A C 1
ATOM 679 O O . LEU A 1 83 ? -11.164 -9.844 6.766 1 98.62 83 LEU A O 1
ATOM 683 N N . GLU A 1 84 ? -10.883 -9.969 4.531 1 98.44 84 GLU A N 1
ATOM 684 C CA . GLU A 1 84 ? -11.719 -11.156 4.387 1 98.44 84 GLU A CA 1
ATOM 685 C C . GLU A 1 84 ? -10.93 -12.43 4.668 1 98.44 84 GLU A C 1
ATOM 687 O O . GLU A 1 84 ? -11.453 -13.375 5.258 1 98.44 84 GLU A O 1
ATOM 692 N N . ASN A 1 85 ? -9.68 -12.508 4.254 1 98.12 85 ASN A N 1
ATOM 693 C CA . ASN A 1 85 ? -8.773 -13.633 4.465 1 98.12 85 ASN A CA 1
ATOM 694 C C . ASN A 1 85 ? -7.812 -13.367 5.625 1 98.12 85 ASN A C 1
ATOM 696 O O . ASN A 1 85 ? -6.801 -12.688 5.457 1 98.12 85 ASN A O 1
ATOM 700 N N . PRO A 1 86 ? -8.047 -13.914 6.742 1 97.31 86 PRO A N 1
ATOM 701 C CA . PRO A 1 86 ? -7.242 -13.633 7.93 1 97.31 86 PRO A CA 1
ATOM 702 C C . PRO A 1 86 ? -5.801 -14.117 7.793 1 97.31 86 PRO A C 1
ATOM 704 O O . PRO A 1 86 ? -4.934 -13.719 8.578 1 97.31 86 PRO A O 1
ATOM 707 N N . GLU A 1 87 ? -5.477 -14.906 6.809 1 97.62 87 GLU A N 1
ATOM 708 C CA . GLU A 1 87 ? -4.121 -15.406 6.621 1 97.62 87 GLU A CA 1
ATOM 709 C C . GLU A 1 87 ? -3.178 -14.305 6.156 1 97.62 87 GLU A C 1
ATOM 711 O O . GLU A 1 87 ? -1.955 -14.461 6.195 1 97.62 87 GLU A O 1
ATOM 716 N N . LEU A 1 88 ? -3.738 -13.188 5.77 1 98.75 88 LEU A N 1
ATOM 717 C CA . LEU A 1 88 ? -2.939 -12.109 5.203 1 98.75 88 LEU A CA 1
ATOM 718 C C . LEU A 1 88 ? -2.615 -11.055 6.262 1 98.75 88 LEU A C 1
ATOM 720 O O . LEU A 1 88 ? -2.053 -10.008 5.949 1 98.75 88 LEU A O 1
ATOM 724 N N . LYS A 1 89 ? -2.896 -11.312 7.531 1 98.75 89 LYS A N 1
ATOM 725 C CA . LYS A 1 89 ? -2.777 -10.328 8.602 1 98.75 89 LYS A CA 1
ATOM 726 C C . LYS A 1 89 ? -1.344 -9.82 8.727 1 98.75 89 LYS A C 1
ATOM 728 O O . LYS A 1 89 ? -1.112 -8.617 8.82 1 98.75 89 LYS A O 1
ATOM 733 N N . GLU A 1 90 ? -0.411 -10.75 8.688 1 98.62 90 GLU A N 1
ATOM 734 C CA . GLU A 1 90 ? 0.981 -10.359 8.883 1 98.62 90 GLU A CA 1
ATOM 735 C C . GLU A 1 90 ? 1.516 -9.586 7.684 1 98.62 90 GLU A C 1
ATOM 737 O O . GLU A 1 90 ? 2.229 -8.594 7.844 1 98.62 90 GLU A O 1
ATOM 742 N N . GLU A 1 91 ? 1.182 -10.031 6.484 1 98.88 91 GLU A N 1
ATOM 743 C CA . GLU A 1 91 ? 1.592 -9.328 5.273 1 98.88 91 GLU A CA 1
ATOM 744 C C . GLU A 1 91 ? 1.002 -7.926 5.223 1 98.88 91 GLU A C 1
ATOM 746 O O . GLU A 1 91 ? 1.679 -6.977 4.824 1 98.88 91 GLU A O 1
ATOM 751 N N . LEU A 1 92 ? -0.252 -7.836 5.641 1 98.94 92 LEU A N 1
ATOM 752 C CA . LEU A 1 92 ? -0.898 -6.527 5.641 1 98.94 92 LEU A CA 1
ATOM 753 C C . LEU A 1 92 ? -0.256 -5.605 6.672 1 98.94 92 LEU A C 1
ATOM 755 O O . LEU A 1 92 ? -0.088 -4.41 6.422 1 98.94 92 LEU A O 1
ATOM 759 N N . ALA A 1 93 ? 0.08 -6.156 7.844 1 98.88 93 ALA A N 1
ATOM 760 C CA . ALA A 1 93 ? 0.764 -5.359 8.859 1 98.88 93 ALA A CA 1
ATOM 761 C C . ALA A 1 93 ? 2.086 -4.812 8.336 1 98.88 93 ALA A C 1
ATOM 763 O O . ALA A 1 93 ? 2.432 -3.656 8.586 1 98.88 93 ALA A O 1
ATOM 764 N N . ASP A 1 94 ? 2.809 -5.617 7.598 1 98.81 94 ASP A N 1
ATOM 765 C CA . ASP A 1 94 ? 4.055 -5.176 6.977 1 98.81 94 ASP A CA 1
ATOM 766 C C . ASP A 1 94 ? 3.807 -4.008 6.023 1 98.81 94 ASP A C 1
ATOM 768 O O . ASP A 1 94 ? 4.539 -3.016 6.047 1 98.81 94 ASP A O 1
ATOM 772 N N . LEU A 1 95 ? 2.779 -4.141 5.227 1 98.94 95 LEU A N 1
ATOM 773 C CA . LEU A 1 95 ? 2.463 -3.102 4.25 1 98.94 95 LEU A CA 1
ATOM 774 C C . LEU A 1 95 ? 2.115 -1.79 4.949 1 98.94 95 LEU A C 1
ATOM 776 O O . LEU A 1 95 ? 2.639 -0.733 4.586 1 98.94 95 LEU A O 1
ATOM 780 N N . TYR A 1 96 ? 1.339 -1.845 5.922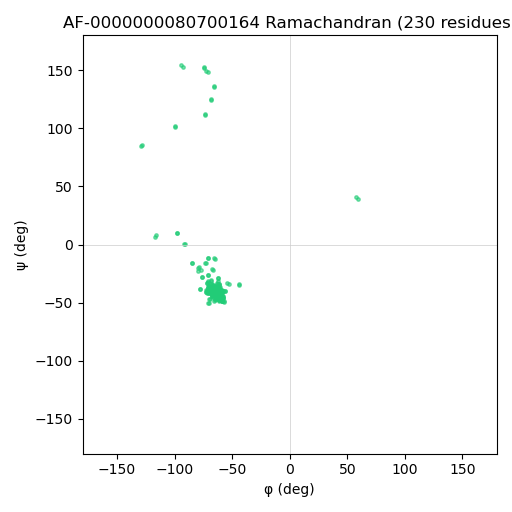 1 98.94 96 TYR A N 1
ATOM 781 C CA . TYR A 1 96 ? 0.868 -0.618 6.551 1 98.94 96 TYR A CA 1
ATOM 782 C C . TYR A 1 96 ? 1.952 -0.007 7.434 1 98.94 96 TYR A C 1
ATOM 784 O O . TYR A 1 96 ? 1.975 1.207 7.648 1 98.94 96 TYR A O 1
ATOM 792 N N . THR A 1 97 ? 2.852 -0.877 7.965 1 98.81 97 THR A N 1
ATOM 793 C CA . THR A 1 97 ? 4.035 -0.318 8.602 1 98.81 97 THR A CA 1
ATOM 794 C C . THR A 1 97 ? 4.801 0.585 7.641 1 98.81 97 THR A C 1
ATOM 796 O O . THR A 1 97 ? 5.227 1.679 8.016 1 98.81 97 THR A O 1
ATOM 799 N N . GLU A 1 98 ? 4.879 0.16 6.418 1 98.81 98 GLU A N 1
ATOM 800 C CA . GLU A 1 98 ? 5.57 0.961 5.414 1 98.81 98 GLU A CA 1
ATOM 801 C C . GLU A 1 98 ? 4.75 2.188 5.023 1 98.81 98 GLU A C 1
ATOM 803 O O . GLU A 1 98 ? 5.297 3.279 4.859 1 98.81 98 GLU A O 1
ATOM 808 N N . ILE A 1 99 ? 3.422 2.045 4.879 1 98.94 99 ILE A N 1
ATOM 809 C CA . ILE A 1 99 ? 2.553 3.166 4.543 1 98.94 99 ILE A CA 1
ATOM 810 C C . ILE A 1 99 ? 2.678 4.254 5.605 1 98.94 99 ILE A C 1
ATOM 812 O O . ILE A 1 99 ? 2.826 5.434 5.281 1 98.94 99 ILE A O 1
ATOM 816 N N . MET A 1 100 ? 2.682 3.848 6.852 1 98.88 100 MET A N 1
ATOM 817 C CA . MET A 1 100 ? 2.773 4.828 7.93 1 98.88 100 MET A CA 1
ATOM 818 C C . MET A 1 100 ? 4.168 5.445 7.988 1 98.88 100 MET A C 1
ATOM 820 O O . MET A 1 100 ? 4.312 6.637 8.266 1 98.88 100 MET A O 1
ATOM 824 N N . ARG A 1 101 ? 5.207 4.633 7.73 1 98.81 101 ARG A N 1
ATOM 825 C CA . ARG A 1 101 ? 6.559 5.172 7.656 1 98.81 101 ARG A CA 1
ATOM 826 C C . ARG A 1 101 ? 6.664 6.242 6.578 1 98.81 101 ARG A C 1
ATOM 828 O O . ARG A 1 101 ? 7.203 7.324 6.824 1 98.81 101 ARG A O 1
ATOM 835 N N . ILE A 1 102 ? 6.172 5.957 5.418 1 98.88 102 ILE A N 1
ATOM 836 C CA . ILE A 1 102 ? 6.191 6.891 4.297 1 98.88 102 ILE A CA 1
ATOM 837 C C . ILE A 1 102 ? 5.395 8.141 4.652 1 98.88 102 ILE A C 1
ATOM 839 O O . ILE A 1 102 ? 5.82 9.266 4.363 1 98.88 102 ILE A O 1
ATOM 843 N N . SER A 1 103 ? 4.262 7.91 5.289 1 98.81 103 SER A N 1
ATOM 844 C CA . SER A 1 103 ? 3.412 9.023 5.691 1 98.81 103 SER A CA 1
ATOM 845 C C . SER A 1 103 ? 4.133 9.945 6.672 1 98.81 103 SER A C 1
ATOM 847 O O . SER A 1 103 ? 4.07 11.172 6.539 1 98.81 103 SER A O 1
ATOM 849 N N . ARG A 1 104 ? 4.828 9.375 7.641 1 98.81 104 ARG A N 1
ATOM 850 C CA . ARG A 1 104 ? 5.598 10.195 8.578 1 98.81 104 ARG A CA 1
ATOM 851 C C . ARG A 1 104 ? 6.656 11.008 7.844 1 98.81 104 ARG A C 1
ATOM 853 O O . ARG A 1 104 ? 6.832 12.195 8.125 1 98.81 104 ARG A O 1
ATOM 860 N N . GLY A 1 105 ? 7.34 10.352 6.992 1 98.75 105 GLY A N 1
ATOM 861 C CA . GLY A 1 105 ? 8.336 11.062 6.199 1 98.75 105 GLY A CA 1
ATOM 862 C C . GLY A 1 105 ? 7.75 12.203 5.383 1 98.75 105 GLY A C 1
ATOM 863 O O . GLY A 1 105 ? 8.352 13.273 5.289 1 98.75 105 GLY A O 1
ATOM 864 N N . HIS A 1 106 ? 6.598 11.961 4.832 1 98.81 106 HIS A N 1
ATOM 865 C CA . HIS A 1 106 ? 5.918 12.984 4.043 1 98.81 106 HIS A CA 1
ATOM 866 C C . HIS A 1 106 ? 5.531 14.18 4.906 1 98.81 106 HIS A C 1
ATOM 868 O O . HIS A 1 106 ? 5.699 15.328 4.492 1 98.81 106 HIS A O 1
ATOM 874 N N . GLN A 1 107 ? 5.004 13.852 6.078 1 98.81 107 GLN A N 1
ATOM 875 C CA . GLN A 1 107 ? 4.656 14.922 7.008 1 98.81 107 GLN A CA 1
ATOM 876 C C . GLN A 1 107 ? 5.875 15.781 7.34 1 98.81 107 GLN A C 1
ATOM 878 O O . GLN A 1 107 ? 5.793 17.016 7.352 1 98.81 107 GLN A O 1
ATOM 883 N N . GLN A 1 108 ? 6.98 15.133 7.617 1 98.44 108 GLN A N 1
ATOM 884 C CA . GLN A 1 108 ? 8.211 15.844 7.938 1 98.44 108 GLN A CA 1
ATOM 885 C C . GLN A 1 108 ? 8.609 16.797 6.812 1 98.44 108 GLN A C 1
ATOM 887 O O . GLN A 1 108 ? 8.914 17.969 7.062 1 98.44 108 GLN A O 1
ATOM 892 N N . THR A 1 109 ? 8.602 16.266 5.625 1 98.06 109 THR A N 1
ATOM 893 C CA . THR A 1 109 ? 8.977 17.047 4.457 1 98.06 109 THR A CA 1
ATOM 894 C C . THR A 1 109 ? 7.992 18.188 4.238 1 98.06 109 THR A C 1
ATOM 896 O O . THR A 1 109 ? 8.398 19.328 3.957 1 98.06 109 THR A O 1
ATOM 899 N N . TRP A 1 110 ? 6.734 17.891 4.328 1 98.06 110 TRP A N 1
ATOM 900 C CA . TRP A 1 110 ? 5.68 18.891 4.133 1 98.06 110 TRP A CA 1
ATOM 901 C C . TRP A 1 110 ? 5.801 20.016 5.145 1 98.06 110 TRP A C 1
ATOM 903 O O . TRP A 1 110 ? 5.711 21.188 4.785 1 98.06 110 TRP A O 1
ATOM 913 N N . MET A 1 111 ? 6.066 19.703 6.398 1 97.69 111 MET A N 1
ATOM 914 C CA . MET A 1 111 ? 6.18 20.703 7.457 1 97.69 111 MET A CA 1
ATOM 915 C C . MET A 1 111 ? 7.414 21.578 7.25 1 97.69 111 MET A C 1
ATOM 917 O O . MET A 1 111 ? 7.375 22.781 7.504 1 97.69 111 MET A O 1
ATOM 921 N N . ALA A 1 112 ? 8.469 20.938 6.828 1 96.62 112 ALA A N 1
ATOM 922 C CA . ALA A 1 112 ? 9.688 21.703 6.547 1 96.62 112 ALA A CA 1
ATOM 923 C C . ALA A 1 112 ? 9.453 22.734 5.445 1 96.62 112 ALA A C 1
ATOM 925 O O . ALA A 1 112 ? 9.977 23.844 5.504 1 96.62 112 ALA A O 1
ATOM 926 N N . LYS A 1 113 ? 8.664 22.359 4.492 1 96.19 113 LYS A N 1
ATOM 927 C CA . LYS A 1 113 ? 8.352 23.25 3.383 1 96.19 113 LYS A CA 1
ATOM 928 C C . LYS A 1 113 ? 7.5 24.438 3.846 1 96.19 113 LYS A C 1
ATOM 930 O O . LYS A 1 113 ? 7.613 25.531 3.312 1 96.19 113 LYS A O 1
ATOM 935 N N . GLN A 1 114 ? 6.68 24.203 4.863 1 94 114 GLN A N 1
ATOM 936 C CA . GLN A 1 114 ? 5.84 25.266 5.406 1 94 114 GLN A CA 1
ATOM 937 C C . GLN A 1 114 ? 6.676 26.281 6.184 1 94 114 GLN A C 1
ATOM 939 O O . GLN A 1 114 ? 6.332 27.453 6.242 1 94 114 GLN A O 1
ATOM 944 N N . ALA A 1 115 ? 7.688 25.812 6.789 1 88.81 115 ALA A N 1
ATOM 945 C CA . ALA A 1 115 ? 8.555 26.688 7.574 1 88.81 115 ALA A CA 1
ATOM 946 C C . ALA A 1 115 ? 9.367 27.609 6.672 1 88.81 115 ALA A C 1
ATOM 948 O O . ALA A 1 115 ? 9.828 28.656 7.105 1 88.81 115 ALA A O 1
ATOM 949 N N . GLU A 1 116 ? 9.625 27.25 5.516 1 88.62 116 GLU A N 1
ATOM 950 C CA . GLU A 1 116 ? 10.383 28.062 4.562 1 88.62 116 GLU A CA 1
ATOM 951 C C . GLU A 1 116 ? 9.5 29.156 3.943 1 88.62 116 GLU A C 1
ATOM 953 O O . GLU A 1 116 ? 10.008 30.125 3.393 1 88.62 116 GLU A O 1
ATOM 958 N N . LYS A 1 117 ? 8.258 29.062 3.969 1 77.5 117 LYS A N 1
ATOM 959 C CA . LYS A 1 117 ? 7.359 30.062 3.402 1 77.5 117 LYS A CA 1
ATOM 960 C C . LYS A 1 117 ? 7.039 31.156 4.422 1 77.5 117 LYS A C 1
ATOM 962 O O . LYS A 1 117 ? 7.035 32.344 4.086 1 77.5 117 LYS A O 1
ATOM 967 N N . MET B 1 1 ? -12.453 46.906 6.109 1 60.16 1 MET B N 1
ATOM 968 C CA . MET B 1 1 ? -12.375 46.219 7.395 1 60.16 1 MET B CA 1
ATOM 969 C C . MET B 1 1 ? -11.211 46.75 8.227 1 60.16 1 MET B C 1
ATOM 971 O O . MET B 1 1 ? -10.094 46.875 7.723 1 60.16 1 MET B O 1
ATOM 975 N N . SER B 1 2 ? -11.508 47.219 9.422 1 65.44 2 SER B N 1
ATOM 976 C CA . SER B 1 2 ? -10.492 47.906 10.195 1 65.44 2 SER B CA 1
ATOM 977 C C . SER B 1 2 ? -9.422 46.969 10.711 1 65.44 2 SER B C 1
ATOM 979 O O . SER B 1 2 ? -9.664 45.75 10.812 1 65.44 2 SER B O 1
ATOM 981 N N . VAL B 1 3 ? -8.305 47.375 10.844 1 76.62 3 VAL B N 1
ATOM 982 C CA . VAL B 1 3 ? -7.129 46.688 11.336 1 76.62 3 VAL B CA 1
ATOM 983 C C . VAL B 1 3 ? -7.496 45.875 12.578 1 76.62 3 VAL B C 1
ATOM 985 O O . VAL B 1 3 ? -6.969 44.781 12.789 1 76.62 3 VAL B O 1
ATOM 988 N N . SER B 1 4 ? -8.438 46.438 13.344 1 74.25 4 SER B N 1
ATOM 989 C CA . SER B 1 4 ? -8.867 45.844 14.594 1 74.25 4 SER B CA 1
ATOM 990 C C . SER B 1 4 ? -9.68 44.562 14.344 1 74.25 4 SER B C 1
ATOM 992 O O . SER B 1 4 ? -9.492 43.562 15.031 1 74.25 4 SER B O 1
ATOM 994 N N . GLN B 1 5 ? -10.453 44.594 13.344 1 72.94 5 GLN B N 1
ATOM 995 C CA . GLN B 1 5 ? -11.312 43.438 13.023 1 72.94 5 GLN B CA 1
ATOM 996 C C . GLN B 1 5 ? -10.5 42.281 12.5 1 72.94 5 GLN B C 1
ATOM 998 O O . GLN B 1 5 ? -10.789 41.125 12.82 1 72.94 5 GLN B O 1
ATOM 1003 N N . TYR B 1 6 ? -9.43 42.656 11.828 1 70.12 6 TYR B N 1
ATOM 1004 C CA . TYR B 1 6 ? -8.562 41.625 11.266 1 70.12 6 TYR B CA 1
ATOM 1005 C C . TYR B 1 6 ? -7.809 40.875 12.367 1 70.12 6 TYR B C 1
ATOM 1007 O O . TYR B 1 6 ? -7.691 39.656 12.328 1 70.12 6 TYR B O 1
ATOM 1015 N N . ASN B 1 7 ? -7.406 41.625 13.242 1 68.44 7 ASN B N 1
ATOM 1016 C CA . ASN B 1 7 ? -6.648 41.062 14.352 1 68.44 7 ASN B CA 1
ATOM 1017 C C . ASN B 1 7 ? -7.516 40.156 15.203 1 68.44 7 ASN B C 1
ATOM 1019 O O . ASN B 1 7 ? -7.047 39.094 15.672 1 68.44 7 ASN B O 1
ATOM 1023 N N . ILE B 1 8 ? -8.828 40.469 15.383 1 69.69 8 ILE B N 1
ATOM 1024 C CA . ILE B 1 8 ? -9.742 39.688 16.188 1 69.69 8 ILE B CA 1
ATOM 1025 C C . ILE B 1 8 ? -10.039 38.344 15.477 1 69.69 8 ILE B C 1
ATOM 1027 O O . ILE B 1 8 ? -10.07 37.312 16.109 1 69.69 8 ILE B O 1
ATOM 1031 N N . LEU B 1 9 ? -10.172 38.406 14.141 1 66.06 9 LEU B N 1
ATOM 1032 C CA . LEU B 1 9 ? -10.461 37.219 13.359 1 66.06 9 LEU B CA 1
ATOM 1033 C C . LEU B 1 9 ? -9.273 36.25 13.375 1 66.06 9 LEU B C 1
ATOM 1035 O O . LEU B 1 9 ? -9.453 35.031 13.5 1 66.06 9 LEU B O 1
ATOM 1039 N N . ASN B 1 10 ? -8.172 36.938 13.211 1 66.31 10 ASN B N 1
ATOM 1040 C CA . ASN B 1 10 ? -6.969 36.094 13.289 1 66.31 10 ASN B CA 1
ATOM 1041 C C . ASN B 1 10 ? -6.797 35.5 14.672 1 66.31 10 ASN B C 1
ATOM 1043 O O . ASN B 1 10 ? -6.418 34.312 14.797 1 66.31 10 ASN B O 1
ATOM 1047 N N . LEU B 1 11 ? -7.137 36.281 15.648 1 63.84 11 LEU B N 1
ATOM 1048 C CA . LEU B 1 11 ? -7.031 35.812 17.031 1 63.84 11 LEU B CA 1
ATOM 1049 C C . LEU B 1 11 ? -8.047 34.688 17.281 1 63.84 11 LEU B C 1
ATOM 1051 O O . LEU B 1 11 ? -7.73 33.688 17.953 1 63.84 11 LEU B O 1
ATOM 1055 N N . GLN B 1 12 ? -9.195 34.844 16.844 1 62.34 12 GLN B N 1
ATOM 1056 C CA . GLN B 1 12 ? -10.227 33.812 17 1 62.34 12 GLN B CA 1
ATOM 1057 C C . GLN B 1 12 ? -9.844 32.531 16.281 1 62.34 12 GLN B C 1
ATOM 1059 O O . GLN B 1 12 ? -10.055 31.422 16.797 1 62.34 12 GLN B O 1
ATOM 1064 N N . LYS B 1 13 ? -9.359 32.812 15.055 1 62.97 13 LYS B N 1
ATOM 1065 C CA . LYS B 1 13 ? -8.883 31.656 14.297 1 62.97 13 LYS B CA 1
ATOM 1066 C C . LYS B 1 13 ? -7.754 30.938 15.031 1 62.97 13 LYS B C 1
ATOM 1068 O O . LYS B 1 13 ? -7.75 29.719 15.117 1 62.97 13 LYS B O 1
ATOM 1073 N N . ILE B 1 14 ? -6.953 31.719 15.539 1 61.09 14 ILE B N 1
ATOM 1074 C CA . ILE B 1 14 ? -5.832 31.156 16.281 1 61.09 14 ILE B CA 1
ATOM 1075 C C . ILE B 1 14 ? -6.34 30.5 17.562 1 61.09 14 ILE B C 1
ATOM 1077 O O . ILE B 1 14 ? -5.914 29.391 17.906 1 61.09 14 ILE B O 1
ATOM 1081 N N . THR B 1 15 ? -7.184 31.172 18.297 1 61.12 15 THR B N 1
ATOM 1082 C CA . THR B 1 15 ? -7.738 30.609 19.516 1 61.12 15 THR B CA 1
ATOM 1083 C C . THR B 1 15 ? -8.492 29.312 19.203 1 61.12 15 THR B C 1
ATOM 1085 O O . THR B 1 15 ? -8.422 28.359 19.984 1 61.12 15 THR B O 1
ATOM 1088 N N . LYS B 1 16 ? -9.297 29.438 18.219 1 60.75 16 LYS B N 1
ATOM 1089 C CA . LYS B 1 16 ? -10.102 28.266 17.844 1 60.75 16 LYS B CA 1
ATOM 1090 C C . LYS B 1 16 ? -9.219 27.109 17.406 1 60.75 16 LYS B C 1
ATOM 1092 O O . LYS B 1 16 ? -9.516 25.953 17.734 1 60.75 16 LYS B O 1
ATOM 1097 N N . LEU B 1 17 ? -8.133 27.438 16.844 1 62.59 17 LEU B N 1
ATOM 1098 C CA . LEU B 1 17 ? -7.215 26.375 16.422 1 62.59 17 LEU B CA 1
ATOM 1099 C C . LEU B 1 17 ? -6.41 25.859 17.609 1 62.59 17 LEU B C 1
ATOM 1101 O O . LEU B 1 17 ? -6.09 24.672 17.672 1 62.59 17 LEU B O 1
ATOM 1105 N N . ASN B 1 18 ? -6.344 26.781 18.609 1 66.06 18 ASN B N 1
ATOM 1106 C CA . ASN B 1 18 ? -5.602 26.391 19.812 1 66.06 18 ASN B CA 1
ATOM 1107 C C . ASN B 1 18 ? -6.512 25.75 20.844 1 66.06 18 ASN B C 1
ATOM 1109 O O . ASN 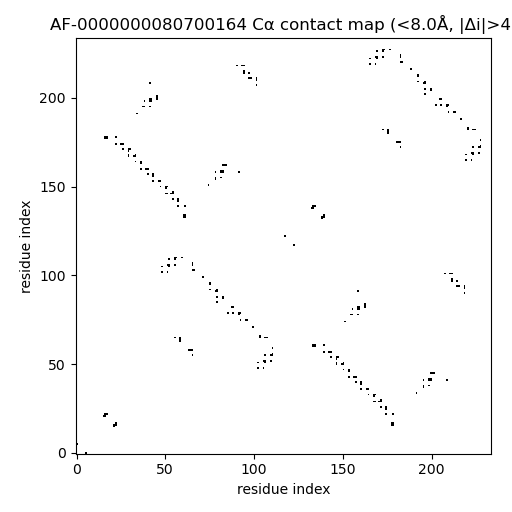B 1 18 ? -6.074 25.438 21.953 1 66.06 18 ASN B O 1
ATOM 1113 N N . ASP B 1 19 ? -7.781 25.672 20.438 1 76.38 19 ASP B N 1
ATOM 1114 C CA . ASP B 1 19 ? -8.742 24.984 21.281 1 76.38 19 ASP B CA 1
ATOM 1115 C C . ASP B 1 19 ? -8.539 23.469 21.219 1 76.38 19 ASP B C 1
ATOM 1117 O O . ASP B 1 19 ? -8.734 22.859 20.172 1 76.38 19 ASP B O 1
ATOM 1121 N N . PRO B 1 20 ? -8.109 22.922 22.266 1 79.81 20 PRO B N 1
ATOM 1122 C CA . PRO B 1 20 ? -7.781 21.5 22.281 1 79.81 20 PRO B CA 1
ATOM 1123 C C . PRO B 1 20 ? -8.93 20.625 21.781 1 79.81 20 PRO B C 1
ATOM 1125 O O . PRO B 1 20 ? -8.695 19.578 21.156 1 79.81 20 PRO B O 1
ATOM 1128 N N . LEU B 1 21 ? -10.109 21.062 22.078 1 81.44 21 LEU B N 1
ATOM 1129 C CA . LEU B 1 21 ? -11.258 20.281 21.625 1 81.44 21 LEU B CA 1
ATOM 1130 C C . LEU B 1 21 ? -11.406 20.375 20.109 1 81.44 21 LEU B C 1
ATOM 1132 O O . LEU B 1 21 ? -11.727 19.391 19.438 1 81.44 21 LEU B O 1
ATOM 1136 N N . LYS B 1 22 ? -11.117 21.469 19.594 1 82.19 22 LYS B N 1
ATOM 1137 C CA . LYS B 1 22 ? -11.219 21.656 18.141 1 82.19 22 LYS B CA 1
ATOM 1138 C C . LYS B 1 22 ? -10.102 20.906 17.422 1 82.19 22 LYS B C 1
ATOM 1140 O O . LYS B 1 22 ? -10.328 20.312 16.375 1 82.19 22 LYS B O 1
ATOM 1145 N N . GLU B 1 23 ? -8.945 20.953 18.016 1 81.75 23 GLU B N 1
ATOM 1146 C CA . GLU B 1 23 ? -7.812 20.219 17.453 1 81.75 23 GLU B CA 1
ATOM 1147 C C . GLU B 1 23 ? -8.094 18.734 17.375 1 81.75 23 GLU B C 1
ATOM 1149 O O . GLU B 1 23 ? -7.84 18.094 16.359 1 81.75 23 GLU B O 1
ATOM 1154 N N . LYS B 1 24 ? -8.609 18.297 18.453 1 86.19 24 LYS B N 1
ATOM 1155 C CA . LYS B 1 24 ? -8.922 16.859 18.516 1 86.19 24 LYS B CA 1
ATOM 1156 C C . LYS B 1 24 ? -9.984 16.484 17.484 1 86.19 24 LYS B C 1
ATOM 1158 O O . LYS B 1 24 ? -9.891 15.438 16.844 1 86.19 24 LYS B O 1
ATOM 1163 N N . ASP B 1 25 ? -10.906 17.328 17.359 1 88.19 25 ASP B N 1
ATOM 1164 C CA . ASP B 1 25 ? -11.984 17.078 16.406 1 88.19 25 ASP B CA 1
ATOM 1165 C C . ASP B 1 25 ? -11.461 17.094 14.977 1 88.19 25 ASP B C 1
ATOM 1167 O O . ASP B 1 25 ? -11.836 16.25 14.156 1 88.19 25 ASP B O 1
ATOM 1171 N N . MET B 1 26 ? -10.539 18.031 14.734 1 91.62 26 MET B N 1
ATOM 1172 C CA . MET B 1 26 ? -9.992 18.156 13.383 1 91.62 26 MET B CA 1
ATOM 1173 C C . MET B 1 26 ? -9.133 16.938 13.039 1 91.62 26 MET B C 1
ATOM 1175 O O . MET B 1 26 ? -9.242 16.391 11.938 1 91.62 26 MET B O 1
ATOM 1179 N N . LEU B 1 27 ? -8.383 16.562 14 1 95.25 27 LEU B N 1
ATOM 1180 C CA . LEU B 1 27 ? -7.535 15.383 13.797 1 95.25 27 LEU B CA 1
ATOM 1181 C C . LEU B 1 27 ? -8.383 14.133 13.594 1 95.25 27 LEU B C 1
ATOM 1183 O O . LEU B 1 27 ? -8.117 13.344 12.688 1 95.25 27 LEU B O 1
ATOM 1187 N N . GLU B 1 28 ? -9.391 14.055 14.375 1 95.75 28 GLU B N 1
ATOM 1188 C CA . GLU B 1 28 ? -10.242 12.875 14.305 1 95.75 28 GLU B CA 1
ATOM 1189 C C . GLU B 1 28 ? -11.008 12.812 12.984 1 95.75 28 GLU B C 1
ATOM 1191 O O . GLU B 1 28 ? -11.211 11.734 12.43 1 95.75 28 GLU B O 1
ATOM 1196 N N . ASN B 1 29 ? -11.344 13.906 12.508 1 96.62 29 ASN B N 1
ATOM 1197 C CA . ASN B 1 29 ? -12.039 13.953 11.227 1 96.62 29 ASN B CA 1
ATOM 1198 C C . ASN B 1 29 ? -11.148 13.453 10.086 1 96.62 29 ASN B C 1
ATOM 1200 O O . ASN B 1 29 ? -11.602 12.68 9.242 1 96.62 29 ASN B O 1
ATOM 1204 N N . GLU B 1 30 ? -9.906 13.914 10.031 1 97.5 30 GLU B N 1
ATOM 1205 C CA . GLU B 1 30 ? -8.984 13.445 9.008 1 97.5 30 GLU B CA 1
ATOM 1206 C C . GLU B 1 30 ? -8.711 11.945 9.148 1 97.5 30 GLU B C 1
ATOM 1208 O O . GLU B 1 30 ? -8.625 11.227 8.156 1 97.5 30 GLU B O 1
ATOM 1213 N N . ARG B 1 31 ? -8.719 11.516 10.398 1 98 31 ARG B N 1
ATOM 1214 C CA . ARG B 1 31 ? -8.438 10.109 10.672 1 98 31 ARG B CA 1
ATOM 1215 C C . ARG B 1 31 ? -9.586 9.227 10.203 1 98 31 ARG B C 1
ATOM 1217 O O . ARG B 1 31 ? -9.359 8.125 9.695 1 98 31 ARG B O 1
ATOM 1224 N N . ILE B 1 32 ? -10.766 9.703 10.344 1 98.19 32 ILE B N 1
ATOM 1225 C CA . ILE B 1 32 ? -11.938 8.969 9.883 1 98.19 32 ILE B CA 1
ATOM 1226 C C . ILE B 1 32 ? -11.875 8.805 8.367 1 98.19 32 ILE B C 1
ATOM 1228 O O . ILE B 1 32 ? -12.156 7.727 7.836 1 98.19 32 ILE B O 1
ATOM 1232 N N . GLU B 1 33 ? -11.453 9.836 7.707 1 98.56 33 GLU B N 1
ATOM 1233 C CA . GLU B 1 33 ? -11.352 9.781 6.25 1 98.56 33 GLU B CA 1
ATOM 1234 C C . GLU B 1 33 ? -10.203 8.875 5.809 1 98.56 33 GLU B C 1
ATOM 1236 O O . GLU B 1 33 ? -10.336 8.133 4.84 1 98.56 33 GLU B O 1
ATOM 1241 N N . ILE B 1 34 ? -9.094 8.945 6.48 1 98.81 34 ILE B N 1
ATOM 1242 C CA . ILE B 1 34 ? -7.965 8.062 6.191 1 98.81 34 ILE B CA 1
ATOM 1243 C C . ILE B 1 34 ? -8.383 6.609 6.391 1 98.81 34 ILE B C 1
ATOM 1245 O O . ILE B 1 34 ? -8.086 5.75 5.555 1 98.81 34 ILE B O 1
ATOM 1249 N N . ASP B 1 35 ? -9.195 6.375 7.477 1 98.69 35 ASP B N 1
ATOM 1250 C CA . ASP B 1 35 ? -9.656 5.02 7.75 1 98.69 35 ASP B CA 1
ATOM 1251 C C . ASP B 1 35 ? -10.57 4.52 6.637 1 98.69 35 ASP B C 1
ATOM 1253 O O . ASP B 1 35 ? -10.555 3.332 6.301 1 98.69 35 ASP B O 1
ATOM 1257 N N . ARG B 1 36 ? -11.352 5.371 6.113 1 98.62 36 ARG B N 1
ATOM 1258 C CA . ARG B 1 36 ? -12.211 5.008 4.992 1 98.62 36 ARG B CA 1
ATOM 1259 C C . ARG B 1 36 ? -11.383 4.598 3.777 1 98.62 36 ARG B C 1
ATOM 1261 O O . ARG B 1 36 ? -11.672 3.584 3.139 1 98.62 36 ARG B O 1
ATOM 1268 N N . LEU B 1 37 ? -10.352 5.34 3.436 1 98.88 37 LEU B N 1
ATOM 1269 C CA . LEU B 1 37 ? -9.477 5.008 2.318 1 98.88 37 LEU B CA 1
ATOM 1270 C C . LEU B 1 37 ? -8.742 3.691 2.576 1 98.88 37 LEU B C 1
ATOM 1272 O O . LEU B 1 37 ? -8.57 2.889 1.658 1 98.88 37 LEU B O 1
ATOM 1276 N N . ASP B 1 38 ? -8.367 3.512 3.865 1 98.88 38 ASP B N 1
ATOM 1277 C CA . ASP B 1 38 ? -7.645 2.295 4.223 1 98.88 38 ASP B CA 1
ATOM 1278 C C . ASP B 1 38 ? -8.5 1.056 3.969 1 98.88 38 ASP B C 1
ATOM 1280 O O . ASP B 1 38 ? -7.98 0.016 3.551 1 98.88 38 ASP B O 1
ATOM 1284 N N . ARG B 1 39 ? -9.773 1.157 4.195 1 98.81 39 ARG B N 1
ATOM 1285 C CA . ARG B 1 39 ? -10.664 0.037 3.914 1 98.81 39 ARG B CA 1
ATOM 1286 C C . ARG B 1 39 ? -10.617 -0.342 2.438 1 98.81 39 ARG B C 1
ATOM 1288 O O . ARG B 1 39 ? -10.609 -1.525 2.094 1 98.81 39 ARG B O 1
ATOM 1295 N N . GLU B 1 40 ? -10.586 0.625 1.603 1 98.88 40 GLU B N 1
ATOM 1296 C CA . GLU B 1 40 ? -10.516 0.387 0.164 1 98.88 40 GLU B CA 1
ATOM 1297 C C . GLU B 1 40 ? -9.156 -0.182 -0.236 1 98.88 40 GLU B C 1
ATOM 1299 O O . GLU B 1 40 ? -9.078 -1.087 -1.069 1 98.88 40 GLU B O 1
ATOM 1304 N N . ILE B 1 41 ? -8.086 0.326 0.346 1 98.94 41 ILE B N 1
ATOM 1305 C CA . ILE B 1 41 ? -6.742 -0.15 0.042 1 98.94 41 ILE B CA 1
ATOM 1306 C C . ILE B 1 41 ? -6.613 -1.621 0.429 1 98.94 41 ILE B C 1
ATOM 1308 O O . ILE B 1 41 ? -6.047 -2.42 -0.321 1 98.94 41 ILE B O 1
ATOM 1312 N N . VAL B 1 42 ? -7.219 -1.981 1.594 1 98.94 42 VAL B N 1
ATOM 1313 C CA . VAL B 1 42 ? -7.148 -3.363 2.061 1 98.94 42 VAL B CA 1
ATOM 1314 C C . VAL B 1 42 ? -7.875 -4.277 1.077 1 98.94 42 VAL B C 1
ATOM 1316 O O . VAL B 1 42 ? -7.383 -5.363 0.751 1 98.94 42 VAL B O 1
ATOM 1319 N N . LYS B 1 43 ? -9.023 -3.846 0.597 1 98.88 43 LYS B N 1
ATOM 1320 C CA . LYS B 1 43 ? -9.766 -4.621 -0.388 1 98.88 43 LYS B CA 1
ATOM 1321 C C . LYS B 1 43 ? -8.945 -4.852 -1.65 1 98.88 43 LYS B C 1
ATOM 1323 O O . LYS B 1 43 ? -8.883 -5.969 -2.166 1 98.88 43 LYS B O 1
ATOM 1328 N N . LEU B 1 44 ? -8.297 -3.836 -2.15 1 98.94 44 LEU B N 1
ATOM 1329 C CA . LEU B 1 44 ? -7.473 -3.936 -3.352 1 98.94 44 LEU B CA 1
ATOM 1330 C C . LEU B 1 44 ? -6.246 -4.809 -3.102 1 98.94 44 LEU B C 1
ATOM 1332 O O . LEU B 1 44 ? -5.824 -5.562 -3.98 1 98.94 44 LEU B O 1
ATOM 1336 N N . PHE B 1 45 ? -5.699 -4.711 -1.876 1 98.94 45 PHE B N 1
ATOM 1337 C CA . PHE B 1 45 ? -4.57 -5.543 -1.477 1 98.94 45 PHE B CA 1
ATOM 1338 C C . PHE B 1 45 ? -4.938 -7.02 -1.539 1 98.94 45 PHE B C 1
ATOM 1340 O O . PHE B 1 45 ? -4.18 -7.832 -2.072 1 98.94 45 PHE B O 1
ATOM 1347 N N . GLU B 1 46 ? -6.125 -7.395 -1.089 1 98.88 46 GLU B N 1
ATOM 1348 C CA . GLU B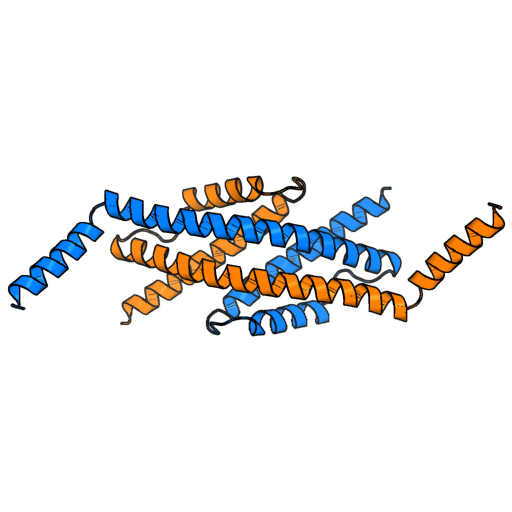 1 46 ? -6.582 -8.781 -1.13 1 98.88 46 GLU B CA 1
ATOM 1349 C C . GLU B 1 46 ? -6.793 -9.25 -2.566 1 98.88 46 GLU B C 1
ATOM 1351 O O . GLU B 1 46 ? -6.395 -10.359 -2.928 1 98.88 46 GLU B O 1
ATOM 1356 N N . GLU B 1 47 ? -7.418 -8.406 -3.305 1 98.81 47 GLU B N 1
ATOM 1357 C CA . GLU B 1 47 ? -7.66 -8.75 -4.703 1 98.81 47 GLU B CA 1
ATOM 1358 C C . GLU B 1 47 ? -6.352 -8.938 -5.461 1 98.81 47 GLU B C 1
ATOM 1360 O O . GLU B 1 47 ? -6.207 -9.883 -6.238 1 98.81 47 GLU B O 1
ATOM 1365 N N . ARG B 1 48 ? -5.395 -8.078 -5.195 1 98.88 48 ARG B N 1
ATOM 1366 C CA . ARG B 1 48 ? -4.09 -8.18 -5.836 1 98.88 48 ARG B CA 1
ATOM 1367 C C . ARG B 1 48 ? -3.383 -9.477 -5.434 1 98.88 48 ARG B C 1
ATOM 1369 O O . ARG B 1 48 ? -2.75 -10.125 -6.266 1 98.88 48 ARG B O 1
ATOM 1376 N N . THR B 1 49 ? -3.518 -9.758 -4.176 1 98.88 49 THR B N 1
ATOM 1377 C CA . THR B 1 49 ? -2.879 -10.969 -3.67 1 98.88 49 THR B CA 1
ATOM 1378 C C . THR B 1 49 ? -3.469 -12.211 -4.336 1 98.88 49 THR B C 1
ATOM 1380 O O . THR B 1 49 ? -2.738 -13.141 -4.668 1 98.88 49 THR B O 1
ATOM 1383 N N . LYS B 1 50 ? -4.77 -12.227 -4.586 1 98.75 50 LYS B N 1
ATOM 1384 C CA . LYS B 1 50 ? -5.402 -13.336 -5.285 1 98.75 50 LYS B CA 1
ATOM 1385 C C . LYS B 1 50 ? -4.859 -13.477 -6.703 1 98.75 50 LYS B C 1
ATOM 1387 O O . LYS B 1 50 ? -4.617 -14.586 -7.176 1 98.75 50 LYS B O 1
ATOM 1392 N N . LEU B 1 51 ? -4.684 -12.352 -7.359 1 98.88 51 LEU B N 1
ATOM 1393 C CA . LEU B 1 51 ? -4.121 -12.375 -8.703 1 98.88 51 LEU B CA 1
ATOM 1394 C C . LEU B 1 51 ? -2.666 -12.828 -8.68 1 98.88 51 LEU B C 1
ATOM 1396 O O . LEU B 1 51 ? -2.213 -13.531 -9.586 1 98.88 51 LEU B O 1
ATOM 1400 N N . VAL B 1 52 ? -1.93 -12.406 -7.656 1 98.81 52 VAL B N 1
ATOM 1401 C CA . VAL B 1 52 ? -0.54 -12.812 -7.473 1 98.81 52 VAL B CA 1
ATOM 1402 C C . VAL B 1 52 ? -0.462 -14.328 -7.301 1 98.81 52 VAL B C 1
ATOM 1404 O O . VAL B 1 52 ? 0.481 -14.961 -7.777 1 98.81 52 VAL B O 1
ATOM 1407 N N . GLU B 1 53 ? -1.469 -14.906 -6.66 1 98.69 53 GLU B N 1
ATOM 1408 C CA . GLU B 1 53 ? -1.518 -16.359 -6.527 1 98.69 53 GLU B CA 1
ATOM 1409 C C . GLU B 1 53 ? -1.681 -17.031 -7.887 1 98.69 53 GLU B C 1
ATOM 1411 O O . GLU B 1 53 ? -1.095 -18.094 -8.133 1 98.69 53 GLU B O 1
ATOM 1416 N N . LYS B 1 54 ? -2.447 -16.453 -8.727 1 98.31 54 LYS B N 1
ATOM 1417 C CA . LYS B 1 54 ? -2.582 -16.984 -10.078 1 98.31 54 LYS B CA 1
ATOM 1418 C C . LYS B 1 54 ? -1.265 -16.891 -10.844 1 98.31 54 LYS B C 1
ATOM 1420 O O . LYS B 1 54 ? -0.913 -17.797 -11.609 1 98.31 54 LYS B O 1
ATOM 1425 N N . VAL B 1 55 ? -0.535 -15.812 -10.656 1 98.38 55 VAL B N 1
ATOM 1426 C CA . VAL B 1 55 ? 0.8 -15.672 -11.227 1 98.38 55 VAL B CA 1
ATOM 1427 C C . VAL B 1 55 ? 1.707 -16.781 -10.703 1 98.38 55 VAL B C 1
ATOM 1429 O O . VAL B 1 55 ? 2.426 -17.422 -11.477 1 98.38 55 VAL B O 1
ATOM 1432 N N . ALA B 1 56 ? 1.655 -17.016 -9.398 1 98.31 56 ALA B N 1
ATOM 1433 C CA . ALA B 1 56 ? 2.457 -18.062 -8.766 1 98.31 56 ALA B CA 1
ATOM 1434 C C . ALA B 1 56 ? 2.141 -19.438 -9.359 1 98.31 56 ALA B C 1
ATOM 1436 O O . ALA B 1 56 ? 3.041 -20.25 -9.578 1 98.31 56 ALA B O 1
ATOM 1437 N N . GLU B 1 57 ? 0.869 -19.641 -9.617 1 97.38 57 GLU B N 1
ATOM 1438 C CA . GLU B 1 57 ? 0.427 -20.891 -10.211 1 97.38 57 GLU B CA 1
ATOM 1439 C C . GLU B 1 57 ? 1.057 -21.109 -11.586 1 97.38 57 GLU B C 1
ATOM 1441 O O . GLU B 1 57 ? 1.562 -22.203 -11.875 1 97.38 57 GLU B O 1
ATOM 1446 N N . VAL B 1 58 ? 0.993 -20.141 -12.367 1 95.75 58 VAL B N 1
ATOM 1447 C CA . VAL B 1 58 ? 1.562 -20.219 -13.711 1 95.75 58 VAL B CA 1
ATOM 1448 C C . VAL B 1 58 ? 3.066 -20.469 -13.617 1 95.75 58 VAL B C 1
ATOM 1450 O O . VAL B 1 58 ? 3.611 -21.297 -14.352 1 95.75 58 VAL B O 1
ATOM 1453 N N . LYS B 1 59 ? 3.729 -19.766 -12.727 1 96.81 59 LYS B N 1
ATOM 1454 C CA . LYS B 1 59 ? 5.176 -19.906 -12.594 1 96.81 59 LYS B CA 1
ATOM 1455 C C . LYS B 1 59 ? 5.559 -21.297 -12.094 1 96.81 59 LYS B C 1
ATOM 1457 O O . LYS B 1 59 ? 6.52 -21.891 -12.586 1 96.81 59 LYS B O 1
ATOM 1462 N N . LEU B 1 60 ? 4.777 -21.688 -11.125 1 95.25 60 LEU B N 1
ATOM 1463 C CA . LEU B 1 60 ? 5.008 -23.016 -10.578 1 95.25 60 LEU B CA 1
ATOM 1464 C C . LEU B 1 60 ? 4.879 -24.078 -11.664 1 95.25 60 LEU B C 1
ATOM 1466 O O . LEU B 1 60 ? 5.734 -24.953 -11.789 1 95.25 60 LEU B O 1
ATOM 1470 N N . ALA B 1 61 ? 3.885 -23.984 -12.492 1 92.25 61 ALA B N 1
ATOM 1471 C CA . ALA B 1 61 ? 3.604 -24.953 -13.555 1 92.25 61 ALA B CA 1
ATOM 1472 C C . ALA B 1 61 ? 4.691 -24.938 -14.617 1 92.25 61 ALA B C 1
ATOM 1474 O O . ALA B 1 61 ? 4.902 -25.922 -15.32 1 92.25 61 ALA B O 1
ATOM 1475 N N . ASN B 1 62 ? 5.402 -23.828 -14.672 1 92.94 62 ASN B N 1
ATOM 1476 C CA . ASN B 1 62 ? 6.379 -23.672 -15.742 1 92.94 62 ASN B CA 1
ATOM 1477 C C . ASN B 1 62 ? 7.801 -23.578 -15.203 1 92.94 62 ASN B C 1
ATOM 1479 O O . ASN B 1 62 ? 8.719 -23.172 -15.922 1 92.94 62 ASN B O 1
ATOM 1483 N N . ASN B 1 63 ? 7.969 -23.797 -13.977 1 92.88 63 ASN B N 1
ATOM 1484 C CA . ASN B 1 63 ? 9.258 -23.781 -13.297 1 92.88 63 ASN B CA 1
ATOM 1485 C C . ASN B 1 63 ? 9.969 -22.438 -13.461 1 92.88 63 ASN B C 1
ATOM 1487 O O . ASN B 1 63 ? 11.148 -22.391 -13.805 1 92.88 63 ASN B O 1
ATOM 1491 N N . LYS B 1 64 ? 9.227 -21.453 -13.375 1 94.31 64 LYS B N 1
ATOM 1492 C CA . LYS B 1 64 ? 9.766 -20.094 -13.477 1 94.31 64 LYS B CA 1
ATOM 1493 C C . LYS B 1 64 ? 10.062 -19.516 -12.094 1 94.31 64 LYS B C 1
ATOM 1495 O O . LYS B 1 64 ? 9.359 -19.812 -11.125 1 94.31 64 LYS B O 1
ATOM 1500 N N . ASP B 1 65 ? 10.969 -18.609 -12.086 1 97.19 65 ASP B N 1
ATOM 1501 C CA . ASP B 1 65 ? 11.367 -17.984 -10.828 1 97.19 65 ASP B CA 1
ATOM 1502 C C . ASP B 1 65 ? 10.312 -17 -10.352 1 97.19 65 ASP B C 1
ATOM 1504 O O . ASP B 1 65 ? 9.617 -16.391 -11.172 1 97.19 65 ASP B O 1
ATOM 1508 N N . ILE B 1 66 ? 10.281 -16.844 -9.078 1 98.38 66 ILE B N 1
ATOM 1509 C CA . ILE B 1 66 ? 9.375 -15.883 -8.469 1 98.38 66 ILE B CA 1
ATOM 1510 C C . ILE B 1 66 ? 9.844 -14.469 -8.797 1 98.38 66 ILE B C 1
ATOM 1512 O O . ILE B 1 66 ? 9.055 -13.633 -9.258 1 98.38 66 ILE B O 1
ATOM 1516 N N . LEU B 1 67 ? 11.164 -14.25 -8.531 1 98.44 67 LEU B N 1
ATOM 1517 C CA . LEU B 1 67 ? 11.703 -12.922 -8.797 1 98.44 67 LEU B CA 1
ATOM 1518 C C . LEU B 1 67 ? 11.742 -12.648 -10.297 1 98.44 67 LEU B C 1
ATOM 1520 O O . LEU B 1 67 ? 12.25 -13.461 -11.07 1 98.44 67 LEU B O 1
ATOM 1524 N N . ASP B 1 68 ? 11.148 -11.602 -10.703 1 97.69 68 ASP B N 1
ATOM 1525 C CA . ASP B 1 68 ? 11.195 -11.047 -12.062 1 97.69 68 ASP B CA 1
ATOM 1526 C C . ASP B 1 68 ? 11.547 -9.562 -12.039 1 97.69 68 ASP B C 1
ATOM 1528 O O . ASP B 1 68 ? 10.656 -8.711 -12.094 1 97.69 68 ASP B O 1
ATOM 1532 N N . ALA B 1 69 ? 12.789 -9.266 -12 1 97.94 69 ALA B N 1
ATOM 1533 C CA . ALA B 1 69 ? 13.289 -7.91 -11.805 1 97.94 69 ALA B CA 1
ATOM 1534 C C . ALA B 1 69 ? 12.812 -6.98 -12.914 1 97.94 69 ALA B C 1
ATOM 1536 O O . ALA B 1 69 ? 12.523 -5.809 -12.672 1 97.94 69 ALA B O 1
ATOM 1537 N N . GLY B 1 70 ? 12.789 -7.531 -14.109 1 97.94 70 GLY B N 1
ATOM 1538 C CA . GLY B 1 70 ? 12.281 -6.734 -15.219 1 97.94 70 GLY B CA 1
ATOM 1539 C C . GLY B 1 70 ? 10.836 -6.32 -15.047 1 97.94 70 GLY B C 1
ATOM 1540 O O . GLY B 1 70 ? 10.477 -5.164 -15.273 1 97.94 70 GLY B O 1
ATOM 1541 N N . ARG B 1 71 ? 10.016 -7.262 -14.594 1 98.25 71 ARG B N 1
ATOM 1542 C CA . ARG B 1 71 ? 8.609 -6.957 -14.352 1 98.25 71 ARG B CA 1
ATOM 1543 C C . ARG B 1 71 ? 8.453 -5.965 -13.203 1 98.25 71 ARG B C 1
ATOM 1545 O O . ARG B 1 71 ? 7.641 -5.043 -13.281 1 98.25 71 ARG B O 1
ATOM 1552 N N . GLU B 1 72 ? 9.258 -6.156 -12.172 1 98.62 72 GLU B N 1
ATOM 1553 C CA . GLU B 1 72 ? 9.156 -5.262 -11.023 1 98.62 72 GLU B CA 1
ATOM 1554 C C . GLU B 1 72 ? 9.547 -3.834 -11.398 1 98.62 72 GLU B C 1
ATOM 1556 O O . GLU B 1 72 ? 8.891 -2.879 -10.977 1 98.62 72 GLU B O 1
ATOM 1561 N N . ALA B 1 73 ? 10.562 -3.672 -12.18 1 98.56 73 ALA B N 1
ATOM 1562 C CA . ALA B 1 73 ? 10.969 -2.346 -12.641 1 98.56 73 ALA B CA 1
ATOM 1563 C C . ALA B 1 73 ? 9.859 -1.695 -13.469 1 98.56 73 ALA B C 1
ATOM 1565 O O . ALA B 1 73 ? 9.594 -0.5 -13.328 1 98.56 73 ALA B O 1
ATOM 1566 N N . LEU B 1 74 ? 9.25 -2.459 -14.273 1 98.69 74 LEU B N 1
ATOM 1567 C CA . LEU B 1 74 ? 8.156 -1.971 -15.109 1 98.69 74 LEU B CA 1
ATOM 1568 C C . LEU B 1 74 ? 6.977 -1.522 -14.25 1 98.69 74 LEU B C 1
ATOM 1570 O O . LEU B 1 74 ? 6.332 -0.515 -14.547 1 98.69 74 LEU B O 1
ATOM 1574 N N . VAL B 1 75 ? 6.656 -2.283 -13.211 1 98.88 75 VAL B N 1
ATOM 1575 C CA . VAL B 1 75 ? 5.566 -1.933 -12.305 1 98.88 75 VAL B CA 1
ATOM 1576 C C . VAL B 1 75 ? 5.836 -0.57 -11.672 1 98.88 75 VAL B C 1
ATOM 1578 O O . VAL B 1 75 ? 4.957 0.298 -11.656 1 98.88 75 VAL B O 1
ATOM 1581 N N . ILE B 1 76 ? 7.051 -0.391 -11.203 1 98.81 76 ILE B N 1
ATOM 1582 C CA . ILE B 1 76 ? 7.398 0.867 -10.555 1 98.81 76 ILE B CA 1
ATOM 1583 C C . ILE B 1 76 ? 7.262 2.018 -11.547 1 98.81 76 ILE B C 1
ATOM 1585 O O . ILE B 1 76 ? 6.656 3.047 -11.234 1 98.81 76 ILE B O 1
ATOM 1589 N N . GLU B 1 77 ? 7.789 1.85 -12.719 1 98.56 77 GLU B N 1
ATOM 1590 C CA . GLU B 1 77 ? 7.688 2.869 -13.758 1 98.56 77 GLU B CA 1
ATOM 1591 C C . GLU B 1 77 ? 6.227 3.186 -14.078 1 98.56 77 GLU B C 1
ATOM 1593 O O . GLU B 1 77 ? 5.844 4.355 -14.164 1 98.56 77 GLU B O 1
ATOM 1598 N N . ARG B 1 78 ? 5.457 2.211 -14.227 1 98.69 78 ARG B N 1
ATOM 1599 C CA . ARG B 1 78 ? 4.059 2.373 -14.617 1 98.69 78 ARG B CA 1
ATOM 1600 C C . ARG B 1 78 ? 3.268 3.092 -13.531 1 98.69 78 ARG B C 1
ATOM 1602 O O . ARG B 1 78 ? 2.504 4.02 -13.82 1 98.69 78 ARG B O 1
ATOM 1609 N N . VAL B 1 79 ? 3.441 2.617 -12.297 1 98.81 79 VAL B N 1
ATOM 1610 C CA . VAL B 1 79 ? 2.637 3.209 -11.234 1 98.81 79 VAL B CA 1
ATOM 1611 C C . VAL B 1 79 ? 3.027 4.672 -11.047 1 98.81 79 VAL B C 1
ATOM 1613 O O . VAL B 1 79 ? 2.18 5.512 -10.734 1 98.81 79 VAL B O 1
ATOM 1616 N N . GLN B 1 80 ? 4.289 4.977 -11.211 1 98.81 80 GLN B N 1
ATOM 1617 C CA . GLN B 1 80 ? 4.707 6.371 -11.102 1 98.81 80 GLN B CA 1
ATOM 1618 C C . GLN B 1 80 ? 4.035 7.227 -12.172 1 98.81 80 GLN B C 1
ATOM 1620 O O . GLN B 1 80 ? 3.76 8.406 -11.953 1 98.81 80 GLN B O 1
ATOM 1625 N N . GLY B 1 81 ? 3.719 6.621 -13.289 1 98.5 81 GLY B N 1
ATOM 1626 C CA . GLY B 1 81 ? 3.035 7.309 -14.367 1 98.5 81 GLY B CA 1
ATOM 1627 C C . GLY B 1 81 ? 1.571 7.578 -14.078 1 98.5 81 GLY B C 1
ATOM 1628 O O . GLY B 1 81 ? 0.936 8.383 -14.758 1 98.5 81 GLY B O 1
ATOM 1629 N N . TYR B 1 82 ? 0.983 6.93 -13.094 1 98.62 82 TYR B N 1
ATOM 1630 C CA . TYR B 1 82 ? -0.425 7.098 -12.758 1 98.62 82 TYR B CA 1
ATOM 1631 C C . TYR B 1 82 ? -0.623 8.297 -11.836 1 98.62 82 TYR B C 1
ATOM 1633 O O . TYR B 1 82 ? -1.751 8.75 -11.625 1 98.62 82 TYR B O 1
ATOM 1641 N N . LEU B 1 83 ? 0.453 8.773 -11.242 1 98.62 83 LEU B N 1
ATOM 1642 C CA . LEU B 1 83 ? 0.364 9.844 -10.258 1 98.62 83 LEU B CA 1
ATOM 1643 C C . LEU B 1 83 ? -0.121 11.141 -10.898 1 98.62 83 LEU B C 1
ATOM 1645 O O . LEU B 1 83 ? 0.331 11.508 -11.984 1 98.62 83 LEU B O 1
ATOM 1649 N N . GLU B 1 84 ? -1.036 11.805 -10.219 1 98.44 84 GLU B N 1
ATOM 1650 C CA . GLU B 1 84 ? -1.366 13.18 -10.578 1 98.44 84 GLU B CA 1
ATOM 1651 C C . GLU B 1 84 ? -0.314 14.156 -10.062 1 98.44 84 GLU B C 1
ATOM 1653 O O . GLU B 1 84 ? 0.019 15.133 -10.734 1 98.44 84 GLU B O 1
ATOM 1658 N N . ASN B 1 85 ? 0.238 13.953 -8.883 1 98.12 85 ASN B N 1
ATOM 1659 C CA . ASN B 1 85 ? 1.279 14.758 -8.258 1 98.12 85 ASN B CA 1
ATOM 1660 C C . ASN B 1 85 ? 2.656 14.125 -8.414 1 98.12 85 ASN B C 1
ATOM 1662 O O . ASN B 1 85 ? 3.014 13.219 -7.656 1 98.12 85 ASN B O 1
ATOM 1666 N N . PRO B 1 86 ? 3.439 14.57 -9.297 1 97.25 86 PRO B N 1
ATOM 1667 C CA . PRO B 1 86 ? 4.734 13.953 -9.586 1 97.25 86 PRO B CA 1
ATOM 1668 C C . PRO B 1 86 ? 5.707 14.047 -8.406 1 97.25 86 PRO B C 1
ATOM 1670 O O . PRO B 1 86 ? 6.727 13.352 -8.383 1 97.25 86 PRO B O 1
ATOM 1673 N N . GLU B 1 87 ?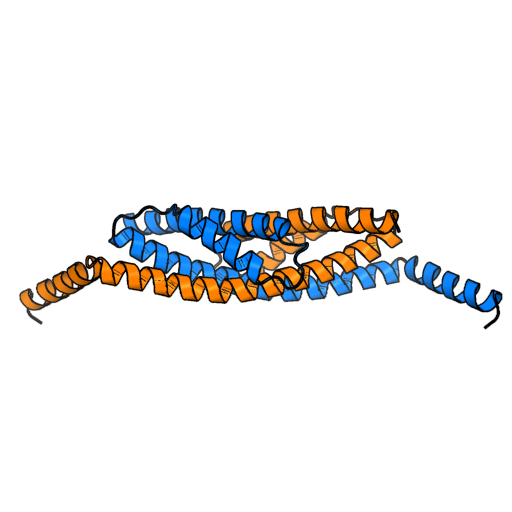 5.43 14.828 -7.402 1 97.56 87 GLU B N 1
ATOM 1674 C CA . GLU B 1 87 ? 6.316 14.969 -6.25 1 97.56 87 GLU B CA 1
ATOM 1675 C C . GLU B 1 87 ? 6.305 13.711 -5.387 1 97.56 87 GLU B C 1
ATOM 1677 O O . GLU B 1 87 ? 7.168 13.539 -4.523 1 97.56 87 GLU B O 1
ATOM 1682 N N . LEU B 1 88 ? 5.371 12.836 -5.645 1 98.75 88 LEU B N 1
ATOM 1683 C CA . LEU B 1 88 ? 5.203 11.656 -4.809 1 98.75 88 LEU B CA 1
ATOM 1684 C C . LEU B 1 88 ? 5.887 10.445 -5.434 1 98.75 88 LEU B C 1
ATOM 1686 O O . LEU B 1 88 ? 5.746 9.32 -4.938 1 98.75 88 LEU B O 1
ATOM 1690 N N . LYS B 1 89 ? 6.676 10.625 -6.484 1 98.75 89 LYS B N 1
ATOM 1691 C CA . LYS B 1 89 ? 7.246 9.523 -7.258 1 98.75 89 LYS B CA 1
ATOM 1692 C C . LYS B 1 89 ? 8.133 8.641 -6.383 1 98.75 89 LYS B C 1
ATOM 1694 O O . LYS B 1 89 ? 8.031 7.414 -6.426 1 98.75 89 LYS B O 1
ATOM 1699 N N . GLU B 1 90 ? 8.961 9.281 -5.582 1 98.62 90 GLU B N 1
ATOM 1700 C CA . GLU B 1 90 ? 9.906 8.508 -4.777 1 98.62 90 GLU B CA 1
ATOM 1701 C C . GLU B 1 90 ? 9.195 7.77 -3.65 1 98.62 90 GLU B C 1
ATOM 1703 O O . GLU B 1 90 ? 9.508 6.609 -3.369 1 98.62 90 GLU B O 1
ATOM 1708 N N . GLU B 1 91 ? 8.25 8.43 -3 1 98.88 91 GLU B N 1
ATOM 1709 C CA . GLU B 1 91 ? 7.469 7.785 -1.947 1 98.88 91 GLU B CA 1
ATOM 1710 C C . GLU B 1 91 ? 6.672 6.602 -2.494 1 98.88 91 GLU B C 1
ATOM 1712 O O . GLU B 1 91 ? 6.574 5.559 -1.843 1 98.88 91 GLU B O 1
ATOM 1717 N N . LEU B 1 92 ? 6.125 6.801 -3.686 1 98.94 92 LEU B N 1
ATOM 1718 C CA . LEU B 1 92 ? 5.355 5.719 -4.297 1 98.94 92 LEU B CA 1
ATOM 1719 C C . LEU B 1 92 ? 6.262 4.547 -4.66 1 98.94 92 LEU B C 1
ATOM 1721 O O . LEU B 1 92 ? 5.875 3.387 -4.508 1 98.94 92 LEU B O 1
ATOM 1725 N N . ALA B 1 93 ? 7.465 4.852 -5.184 1 98.88 93 ALA B N 1
ATOM 1726 C CA . ALA B 1 93 ? 8.422 3.791 -5.496 1 98.88 93 ALA B CA 1
ATOM 1727 C C . ALA B 1 93 ? 8.758 2.977 -4.25 1 98.88 93 ALA B C 1
ATOM 1729 O O . ALA B 1 93 ? 8.852 1.748 -4.312 1 98.88 93 ALA B O 1
ATOM 1730 N N . ASP B 1 94 ? 8.922 3.639 -3.125 1 98.81 94 ASP B N 1
ATOM 1731 C CA . ASP B 1 94 ? 9.172 2.953 -1.861 1 98.81 94 ASP B CA 1
ATOM 1732 C C . ASP B 1 94 ? 8.023 2.012 -1.51 1 98.81 94 ASP B C 1
ATOM 1734 O O . ASP B 1 94 ? 8.25 0.866 -1.117 1 98.81 94 ASP B O 1
ATOM 1738 N N . LEU B 1 95 ? 6.82 2.506 -1.664 1 98.94 95 LEU B N 1
ATOM 1739 C CA . LEU B 1 95 ? 5.645 1.707 -1.335 1 98.94 95 LEU B CA 1
ATOM 1740 C C . LEU B 1 95 ? 5.57 0.463 -2.213 1 98.94 95 LEU B C 1
ATOM 1742 O O . LEU B 1 95 ? 5.375 -0.646 -1.711 1 98.94 95 LEU B O 1
ATOM 1746 N N . TYR B 1 96 ? 5.77 0.606 -3.436 1 98.94 96 TYR B N 1
ATOM 1747 C CA . TYR B 1 96 ? 5.586 -0.519 -4.348 1 98.94 96 TYR B CA 1
ATOM 1748 C C . TYR B 1 96 ? 6.758 -1.49 -4.254 1 98.94 96 TYR B C 1
ATOM 1750 O O . TYR B 1 96 ? 6.605 -2.682 -4.531 1 98.94 96 TYR B O 1
ATOM 1758 N N . THR B 1 97 ? 7.949 -0.957 -3.891 1 98.81 97 THR B N 1
ATOM 1759 C CA . THR B 1 97 ? 9.023 -1.879 -3.553 1 98.81 97 THR B CA 1
ATOM 1760 C C . THR B 1 97 ? 8.594 -2.834 -2.445 1 98.81 97 THR B C 1
ATOM 1762 O O . THR B 1 97 ? 8.844 -4.039 -2.523 1 98.81 97 THR B O 1
ATOM 1765 N N . GLU B 1 98 ? 7.891 -2.311 -1.497 1 98.81 98 GLU B N 1
ATOM 1766 C CA . GLU B 1 98 ? 7.414 -3.145 -0.398 1 98.81 98 GLU B CA 1
ATOM 1767 C C . GLU B 1 98 ? 6.277 -4.059 -0.851 1 98.81 98 GLU B C 1
ATOM 1769 O O . GLU B 1 98 ? 6.227 -5.23 -0.472 1 98.81 98 GLU B O 1
ATOM 1774 N N . ILE B 1 99 ? 5.348 -3.553 -1.667 1 98.94 99 ILE B N 1
ATOM 1775 C CA . ILE B 1 99 ? 4.246 -4.355 -2.182 1 98.94 99 ILE B CA 1
ATOM 1776 C C . ILE B 1 99 ? 4.797 -5.555 -2.951 1 98.94 99 ILE B C 1
ATOM 1778 O O . ILE B 1 99 ? 4.348 -6.688 -2.756 1 98.94 99 ILE B O 1
ATOM 1782 N N . MET B 1 100 ? 5.801 -5.309 -3.775 1 98.88 100 MET B N 1
ATOM 1783 C CA . MET B 1 100 ? 6.367 -6.395 -4.57 1 98.88 100 MET B CA 1
ATOM 1784 C C . MET B 1 100 ? 7.148 -7.363 -3.688 1 98.88 100 MET B C 1
ATOM 1786 O O . MET B 1 100 ? 7.125 -8.57 -3.91 1 98.88 100 MET B O 1
ATOM 1790 N N . ARG B 1 101 ? 7.855 -6.832 -2.68 1 98.81 101 ARG B N 1
ATOM 1791 C CA . ARG B 1 101 ? 8.539 -7.699 -1.729 1 98.81 101 ARG B CA 1
ATOM 1792 C C . ARG B 1 101 ? 7.555 -8.633 -1.028 1 98.81 101 ARG B C 1
ATOM 1794 O O . ARG B 1 101 ? 7.789 -9.836 -0.94 1 98.81 101 ARG B O 1
ATOM 1801 N N . ILE B 1 102 ? 6.488 -8.094 -0.536 1 98.88 102 ILE B N 1
ATOM 1802 C CA . ILE B 1 102 ? 5.457 -8.859 0.15 1 98.88 102 ILE B CA 1
ATOM 1803 C C . ILE B 1 102 ? 4.852 -9.883 -0.809 1 98.88 102 ILE B C 1
ATOM 1805 O O . ILE B 1 102 ? 4.621 -11.039 -0.434 1 98.88 102 ILE B O 1
ATOM 1809 N N . SER B 1 103 ? 4.625 -9.445 -2.029 1 98.81 103 SER B N 1
ATOM 1810 C CA . SER B 1 103 ? 4.059 -10.328 -3.043 1 98.81 103 SER B CA 1
ATOM 1811 C C . SER B 1 103 ? 4.977 -11.516 -3.318 1 98.81 103 SER B C 1
ATOM 1813 O O . SER B 1 103 ? 4.516 -12.656 -3.418 1 98.81 103 SER B O 1
ATOM 1815 N N . ARG B 1 104 ? 6.277 -11.258 -3.436 1 98.81 104 ARG B N 1
ATOM 1816 C CA . ARG B 1 104 ? 7.223 -12.352 -3.631 1 98.81 104 ARG B CA 1
ATOM 1817 C C . ARG B 1 104 ? 7.172 -13.328 -2.465 1 98.81 104 ARG B C 1
ATOM 1819 O O . ARG B 1 104 ? 7.168 -14.547 -2.67 1 98.81 104 ARG B O 1
ATOM 1826 N N . GLY B 1 105 ? 7.188 -12.789 -1.307 1 98.75 105 GLY B N 1
ATOM 1827 C CA . GLY B 1 105 ? 7.086 -13.641 -0.13 1 98.75 105 GLY B CA 1
ATOM 1828 C C . GLY B 1 105 ? 5.824 -14.484 -0.11 1 98.75 105 GLY B C 1
ATOM 1829 O O . GLY B 1 105 ? 5.863 -15.656 0.259 1 98.75 105 GLY B O 1
ATOM 1830 N N . HIS B 1 106 ? 4.738 -13.891 -0.515 1 98.81 106 HIS B N 1
ATOM 1831 C CA . HIS B 1 106 ? 3.467 -14.594 -0.567 1 98.81 106 HIS B CA 1
ATOM 1832 C C . HIS B 1 106 ? 3.51 -15.734 -1.579 1 98.81 106 HIS B C 1
ATOM 1834 O O . HIS B 1 106 ? 3.023 -16.844 -1.304 1 98.81 106 HIS B O 1
ATOM 1840 N N . GLN B 1 107 ? 4.09 -15.422 -2.734 1 98.81 107 GLN B N 1
ATOM 1841 C CA . GLN B 1 107 ? 4.242 -16.453 -3.748 1 98.81 107 GLN B CA 1
ATOM 1842 C C . GLN B 1 107 ? 5.043 -17.641 -3.211 1 98.81 107 GLN B C 1
ATOM 1844 O O . GLN B 1 107 ? 4.672 -18.797 -3.416 1 98.81 107 GLN B O 1
ATOM 1849 N N . GLN B 1 108 ? 6.133 -17.344 -2.543 1 98.5 108 GLN B N 1
ATOM 1850 C CA . GLN B 1 108 ? 6.973 -18.391 -1.974 1 98.5 108 GLN B CA 1
ATOM 1851 C C . GLN B 1 108 ? 6.18 -19.281 -1.02 1 98.5 108 GLN B C 1
ATOM 1853 O O . GLN B 1 108 ? 6.25 -20.516 -1.103 1 98.5 108 GLN B O 1
ATOM 1858 N N . THR B 1 109 ? 5.477 -18.625 -0.146 1 98.06 109 THR B N 1
ATOM 1859 C CA . THR B 1 109 ? 4.68 -19.344 0.842 1 98.06 109 THR B CA 1
ATOM 1860 C C . THR B 1 109 ? 3.58 -20.156 0.163 1 98.06 109 THR B C 1
ATOM 1862 O O . THR B 1 109 ? 3.346 -21.312 0.521 1 98.06 109 THR B O 1
ATOM 1865 N N . TRP B 1 110 ? 2.9 -19.547 -0.748 1 98.12 110 TRP B N 1
ATOM 1866 C CA . TRP B 1 110 ? 1.811 -20.188 -1.478 1 98.12 110 TRP B CA 1
ATOM 1867 C C . TRP B 1 110 ? 2.307 -21.422 -2.225 1 98.12 110 TRP B C 1
ATOM 1869 O O . TRP B 1 110 ? 1.679 -22.484 -2.174 1 98.12 110 TRP B O 1
ATOM 1879 N N . MET B 1 111 ? 3.459 -21.344 -2.873 1 97.75 111 MET B N 1
ATOM 1880 C CA . MET B 1 111 ? 4.016 -22.453 -3.639 1 97.75 111 MET B CA 1
ATOM 1881 C C . MET B 1 111 ? 4.438 -23.594 -2.719 1 97.75 111 MET B C 1
ATOM 1883 O O . MET B 1 111 ? 4.273 -24.766 -3.059 1 97.75 111 MET B O 1
ATOM 1887 N N . ALA B 1 112 ? 4.996 -23.219 -1.611 1 96.69 112 ALA B N 1
ATOM 1888 C CA . ALA B 1 112 ? 5.391 -24.234 -0.637 1 96.69 112 ALA B CA 1
ATOM 1889 C C . ALA B 1 112 ? 4.18 -25.031 -0.153 1 96.69 112 ALA B C 1
ATOM 1891 O O . ALA B 1 112 ? 4.27 -26.25 0.053 1 96.69 112 ALA B O 1
ATOM 1892 N N . LYS B 1 113 ? 3.078 -24.359 -0.009 1 96.19 113 LYS B N 1
ATOM 1893 C CA . LYS B 1 113 ? 1.851 -25 0.441 1 96.19 113 LYS B CA 1
ATOM 1894 C C . LYS B 1 113 ? 1.313 -25.953 -0.619 1 96.19 113 LYS B C 1
ATOM 1896 O O . LYS B 1 113 ? 0.71 -26.984 -0.291 1 96.19 113 LYS B O 1
ATOM 1901 N N . GLN B 1 114 ? 1.568 -25.625 -1.883 1 94.12 114 GLN B N 1
ATOM 1902 C CA . GLN B 1 114 ? 1.129 -26.484 -2.977 1 94.12 114 GLN B CA 1
ATOM 1903 C C . GLN B 1 114 ? 1.953 -27.766 -3.035 1 94.12 114 GLN B C 1
ATOM 1905 O O . GLN B 1 114 ? 1.454 -28.812 -3.455 1 94.12 114 GLN B O 1
ATOM 1910 N N . ALA B 1 115 ? 3.168 -27.672 -2.682 1 88.94 115 ALA B N 1
ATOM 1911 C CA . ALA B 1 115 ? 4.059 -28.828 -2.707 1 88.94 115 ALA B CA 1
ATOM 1912 C C . ALA B 1 115 ? 3.697 -29.812 -1.607 1 88.94 115 ALA B C 1
ATOM 1914 O O . ALA B 1 115 ? 4.031 -31 -1.697 1 88.94 115 ALA B O 1
ATOM 1915 N N . GLU B 1 116 ? 3.135 -29.422 -0.597 1 88.88 116 GLU B N 1
ATOM 1916 C CA . GLU B 1 116 ? 2.73 -30.281 0.505 1 88.88 116 GLU B CA 1
ATOM 1917 C C . GLU B 1 116 ? 1.43 -31.016 0.184 1 88.88 116 GLU B C 1
ATOM 1919 O O . GLU B 1 116 ? 1.106 -32.031 0.813 1 88.88 116 GLU B O 1
ATOM 1924 N N . LYS B 1 117 ? 0.688 -30.578 -0.709 1 77.5 117 LYS B N 1
ATOM 1925 C CA . LYS B 1 117 ? -0.567 -31.234 -1.066 1 77.5 117 LYS B CA 1
ATOM 1926 C C . LYS B 1 117 ? -0.345 -32.312 -2.125 1 77.5 117 LYS B C 1
ATOM 1928 O O . LYS B 1 117 ? -0.905 -33.406 -2.033 1 77.5 117 LYS B O 1
#